Protein AF-A0AAD5LHH9-F1 (afdb_monomer_lite)

Structure (mmCIF, N/CA/C/O backbone):
data_AF-A0AAD5LHH9-F1
#
_entry.id   AF-A0AAD5LHH9-F1
#
loop_
_atom_site.group_PDB
_atom_site.id
_atom_site.type_symbol
_atom_site.label_atom_id
_atom_site.label_alt_id
_atom_site.label_comp_id
_atom_site.label_asym_id
_atom_site.label_entity_id
_atom_site.label_seq_id
_atom_site.pdbx_PDB_ins_code
_atom_site.Cartn_x
_atom_site.Cartn_y
_atom_site.Cartn_z
_atom_site.occupancy
_atom_site.B_iso_or_equiv
_atom_site.auth_seq_id
_atom_site.auth_comp_id
_atom_site.auth_asym_id
_atom_site.auth_atom_id
_atom_site.pdbx_PDB_model_num
ATOM 1 N N . MET A 1 1 ? -10.137 4.568 -22.072 1.00 93.69 1 MET A N 1
ATOM 2 C CA . MET A 1 1 ? -9.577 5.588 -21.169 1.00 93.69 1 MET A CA 1
ATOM 3 C C . MET A 1 1 ? -10.666 6.009 -20.203 1.00 93.69 1 MET A C 1
ATOM 5 O O . MET A 1 1 ? -11.802 6.147 -20.649 1.00 93.69 1 MET A O 1
ATOM 9 N N . TYR A 1 2 ? -10.339 6.155 -18.923 1.00 96.00 2 TYR A N 1
ATOM 10 C CA . TYR A 1 2 ? -11.283 6.451 -17.844 1.00 96.00 2 TYR A CA 1
ATOM 11 C C . TYR A 1 2 ? -10.620 7.341 -16.790 1.00 96.00 2 TYR A C 1
ATOM 13 O O . TYR A 1 2 ? -9.402 7.309 -16.640 1.00 96.00 2 TYR A O 1
ATOM 21 N N . TRP A 1 3 ? -11.426 8.120 -16.068 1.00 95.12 3 TRP A N 1
ATOM 22 C CA . TRP A 1 3 ? -10.979 8.830 -14.870 1.00 95.12 3 TRP A CA 1
ATOM 23 C C . TRP A 1 3 ? -11.150 7.928 -13.655 1.00 95.12 3 TRP A C 1
ATOM 25 O O . TRP A 1 3 ? -12.219 7.340 -13.478 1.00 95.12 3 TRP A O 1
ATOM 35 N N . ILE A 1 4 ? -10.111 7.835 -12.835 1.00 94.38 4 ILE A N 1
ATOM 36 C CA . ILE A 1 4 ? -10.135 7.126 -11.556 1.00 94.38 4 ILE A CA 1
ATOM 37 C C . ILE A 1 4 ? -9.503 7.995 -10.475 1.00 94.38 4 ILE A C 1
ATOM 39 O O . ILE A 1 4 ? -8.693 8.866 -10.785 1.00 94.38 4 ILE A O 1
ATOM 43 N N . ASP A 1 5 ? -9.855 7.726 -9.222 1.00 93.94 5 ASP A N 1
ATOM 44 C CA . ASP A 1 5 ? -9.342 8.467 -8.067 1.00 93.94 5 ASP A CA 1
ATOM 45 C C . ASP A 1 5 ? -8.812 7.511 -6.973 1.00 93.94 5 ASP A C 1
ATOM 47 O O . ASP A 1 5 ? -9.522 7.225 -6.002 1.00 93.94 5 ASP A O 1
ATOM 51 N N . PRO A 1 6 ? -7.638 6.876 -7.198 1.00 93.19 6 PRO A N 1
ATOM 52 C CA . PRO A 1 6 ? -7.055 5.890 -6.288 1.00 93.19 6 PRO A CA 1
ATOM 53 C C . PRO A 1 6 ? -6.790 6.357 -4.854 1.00 93.19 6 PRO A C 1
ATOM 55 O O . PRO A 1 6 ? -6.920 5.546 -3.938 1.00 93.19 6 PRO A O 1
ATOM 58 N N . ASP A 1 7 ? -6.371 7.605 -4.636 1.00 91.06 7 ASP A N 1
ATOM 59 C CA . ASP A 1 7 ? -6.055 8.102 -3.288 1.00 91.06 7 ASP A CA 1
ATOM 60 C C . ASP A 1 7 ? -7.296 8.542 -2.491 1.00 91.06 7 ASP A C 1
ATOM 62 O O . ASP A 1 7 ? -7.240 8.573 -1.260 1.00 91.06 7 ASP A O 1
ATOM 66 N N . GLY A 1 8 ? -8.433 8.746 -3.159 1.00 86.19 8 GLY A N 1
ATOM 67 C CA . GLY A 1 8 ? -9.758 8.824 -2.553 1.00 86.19 8 GLY A CA 1
ATOM 68 C C . GLY A 1 8 ? -10.661 9.831 -3.255 1.00 86.19 8 GLY A C 1
ATOM 69 O O . GLY A 1 8 ? -10.258 10.947 -3.527 1.00 86.19 8 GLY A O 1
ATOM 70 N N . LEU A 1 9 ? -11.932 9.474 -3.477 1.00 81.75 9 LEU A N 1
ATOM 71 C CA . LEU A 1 9 ? -12.896 10.316 -4.204 1.00 81.75 9 LEU A CA 1
ATOM 72 C C . LEU A 1 9 ? -12.981 11.762 -3.677 1.00 81.75 9 LEU A C 1
ATOM 74 O O . LEU A 1 9 ? -13.637 12.019 -2.663 1.00 81.75 9 LEU A O 1
ATOM 78 N N . GLY A 1 10 ? -12.396 12.706 -4.421 1.00 78.00 10 GLY A N 1
ATOM 79 C CA . GLY A 1 10 ? -12.377 14.135 -4.086 1.00 78.00 10 GLY A CA 1
ATOM 80 C C . GLY A 1 10 ? -11.523 14.472 -2.860 1.00 78.00 10 GLY A C 1
ATOM 81 O O . GLY A 1 10 ? -11.787 15.469 -2.181 1.00 78.00 10 GLY A O 1
ATOM 82 N N . ILE A 1 11 ? -10.551 13.619 -2.546 1.00 78.75 11 ILE A N 1
ATOM 83 C CA . ILE A 1 11 ? -9.691 13.688 -1.374 1.00 78.75 11 ILE A CA 1
ATOM 84 C C . ILE A 1 11 ? -8.241 13.500 -1.827 1.00 78.75 11 ILE A C 1
ATOM 86 O O . ILE A 1 11 ? -7.912 12.491 -2.424 1.00 78.75 11 ILE A O 1
ATOM 90 N N . GLY A 1 12 ? -7.348 14.410 -1.434 1.00 83.38 12 GLY A N 1
ATOM 91 C CA . GLY A 1 12 ? -5.947 14.335 -1.850 1.00 83.38 12 GLY A CA 1
ATOM 92 C C . GLY A 1 12 ? -5.722 15.081 -3.160 1.00 83.38 12 GLY A C 1
ATOM 93 O O . GLY A 1 12 ? -6.018 16.279 -3.221 1.00 83.38 12 GLY A O 1
ATOM 94 N N . ASP A 1 13 ? -5.166 14.394 -4.156 1.00 91.81 13 ASP A N 1
ATOM 95 C CA . ASP A 1 13 ? -4.865 14.970 -5.469 1.00 91.81 13 ASP A CA 1
ATOM 96 C C . ASP A 1 13 ? -6.048 14.817 -6.443 1.00 91.81 13 ASP A C 1
ATOM 98 O O . ASP A 1 13 ? -6.969 14.040 -6.218 1.00 91.81 13 ASP A O 1
ATOM 102 N N . ASP A 1 14 ? -6.028 15.546 -7.563 1.00 93.06 14 ASP A N 1
ATOM 103 C CA . ASP A 1 14 ? -7.069 15.416 -8.588 1.00 93.06 14 ASP A CA 1
ATOM 104 C C . ASP A 1 14 ? -7.095 13.995 -9.206 1.00 93.06 14 ASP A C 1
ATOM 106 O O . ASP A 1 14 ? -6.034 13.369 -9.350 1.00 93.06 14 ASP A O 1
ATOM 110 N N . PRO A 1 15 ? -8.273 13.502 -9.651 1.00 95.06 15 PRO A N 1
ATOM 111 C CA . PRO A 1 15 ? -8.396 12.225 -10.351 1.00 95.06 15 PRO A CA 1
ATOM 112 C C . PRO A 1 15 ? -7.463 12.122 -11.560 1.00 95.06 15 PRO A C 1
ATOM 114 O O . PRO A 1 15 ? -7.167 13.114 -12.227 1.00 95.06 15 PRO A O 1
ATOM 117 N N . ILE A 1 16 ? -7.072 10.899 -11.917 1.00 96.00 16 ILE A N 1
ATOM 118 C CA . ILE A 1 16 ? -6.123 10.621 -13.004 1.00 96.00 16 ILE A CA 1
ATOM 119 C C . ILE A 1 16 ? -6.798 9.952 -14.205 1.00 96.00 16 ILE A C 1
ATOM 121 O O . ILE A 1 16 ? -7.708 9.132 -14.057 1.00 96.00 16 ILE A O 1
ATOM 125 N N . TYR A 1 17 ? -6.344 10.292 -15.417 1.00 96.31 17 TYR A N 1
ATOM 126 C CA . TYR A 1 17 ? -6.882 9.749 -16.667 1.00 96.31 17 TYR A CA 1
ATOM 127 C C . TYR A 1 17 ? -6.020 8.599 -17.189 1.00 96.31 17 TYR A C 1
ATOM 129 O O . TYR A 1 17 ? -4.900 8.798 -17.657 1.00 96.31 17 TYR A O 1
ATOM 137 N N . VAL A 1 18 ? -6.558 7.385 -17.123 1.00 97.56 18 VAL A N 1
ATOM 138 C CA . VAL A 1 18 ? -5.808 6.135 -17.310 1.00 97.56 18 VAL A CA 1
ATOM 139 C C . VAL A 1 18 ? -6.445 5.237 -18.363 1.00 97.56 18 VAL A C 1
ATOM 141 O O . VAL A 1 18 ? -7.610 5.399 -18.752 1.00 97.56 18 VAL A O 1
ATOM 144 N N . PHE A 1 19 ? -5.693 4.242 -18.823 1.00 97.75 19 PHE A N 1
ATOM 145 C CA . PHE A 1 19 ? -6.234 3.154 -19.622 1.00 97.75 19 PHE A CA 1
ATOM 146 C C . PHE A 1 19 ? -6.654 1.996 -18.713 1.00 97.75 19 PHE A C 1
ATOM 148 O O . PHE A 1 19 ? -5.822 1.427 -18.021 1.00 97.75 19 PHE A O 1
ATOM 155 N N . CYS A 1 20 ? -7.934 1.619 -18.734 1.00 96.94 20 CYS A N 1
ATOM 156 C CA . CYS A 1 20 ? -8.405 0.407 -18.062 1.00 96.94 20 CYS A CA 1
ATOM 157 C C . CYS A 1 20 ? -8.656 -0.683 -19.100 1.00 96.94 20 CYS A C 1
ATOM 159 O O . CYS A 1 20 ? -9.525 -0.536 -19.970 1.00 96.94 20 CYS A O 1
ATOM 161 N N . ASN A 1 21 ? -7.922 -1.785 -18.991 1.00 96.06 21 ASN A N 1
ATOM 162 C CA . ASN A 1 21 ? -8.186 -2.984 -19.760 1.00 96.06 21 ASN A CA 1
ATOM 163 C C . ASN A 1 21 ? -9.257 -3.808 -19.042 1.00 96.06 21 ASN A C 1
ATOM 165 O O . ASN A 1 21 ? -8.986 -4.535 -18.092 1.00 96.06 21 ASN A O 1
ATOM 169 N N . MET A 1 22 ? -10.495 -3.705 -19.518 1.00 93.69 22 MET A N 1
ATOM 170 C CA . MET A 1 22 ? -11.641 -4.379 -18.897 1.00 93.69 22 MET A CA 1
ATOM 171 C C . MET A 1 22 ? -11.633 -5.903 -19.103 1.00 93.69 22 MET A C 1
ATOM 173 O O . MET A 1 22 ? -12.388 -6.603 -18.436 1.00 93.69 22 MET A O 1
ATOM 177 N N . ALA A 1 23 ? -10.813 -6.423 -20.025 1.00 94.00 23 ALA A N 1
ATOM 178 C CA . ALA A 1 23 ? -10.689 -7.861 -20.252 1.00 94.00 23 ALA A CA 1
ATOM 179 C C . ALA A 1 23 ? -9.745 -8.517 -19.234 1.00 94.00 23 ALA A C 1
ATOM 181 O O . ALA A 1 23 ? -10.019 -9.620 -18.768 1.00 94.00 23 ALA A O 1
ATOM 182 N N . THR A 1 24 ? -8.650 -7.839 -18.884 1.00 92.69 24 THR A N 1
ATOM 183 C CA . THR A 1 24 ? -7.662 -8.319 -17.902 1.00 92.69 24 THR A CA 1
ATOM 184 C C . THR A 1 24 ? -7.907 -7.778 -16.494 1.00 92.69 24 THR A C 1
ATOM 186 O O . THR A 1 24 ? -7.413 -8.357 -15.532 1.00 92.69 24 THR A O 1
ATOM 189 N N . GLY A 1 25 ? -8.661 -6.683 -16.354 1.00 92.75 25 GLY A N 1
ATOM 190 C CA . GLY A 1 25 ? -8.837 -5.969 -15.088 1.00 92.75 25 GLY A CA 1
ATOM 191 C C . GLY A 1 25 ? -7.599 -5.166 -14.671 1.00 92.75 25 GLY A C 1
ATOM 192 O O . GLY A 1 25 ? -7.326 -5.060 -13.476 1.00 92.75 25 GLY A O 1
ATOM 193 N N . SER A 1 26 ? -6.827 -4.651 -15.634 1.00 96.12 26 SER A N 1
ATOM 194 C CA . SER A 1 26 ? -5.631 -3.842 -15.374 1.00 96.12 26 SER A CA 1
ATOM 195 C C . SER A 1 26 ? -5.841 -2.354 -15.654 1.00 96.12 26 SER A C 1
ATOM 197 O O . SER A 1 26 ? -6.688 -1.960 -16.460 1.00 96.12 26 SER A O 1
ATOM 199 N N . THR A 1 27 ? -5.051 -1.530 -14.973 1.00 98.00 27 THR A N 1
ATOM 200 C CA . THR A 1 27 ? -5.038 -0.071 -15.066 1.00 98.00 27 THR A CA 1
ATOM 201 C C . THR A 1 27 ? -3.630 0.385 -15.415 1.00 98.00 27 THR A C 1
ATOM 203 O O . THR A 1 27 ? -2.711 0.163 -14.632 1.00 98.00 27 THR A O 1
ATOM 206 N N . ALA A 1 28 ? -3.471 1.049 -16.557 1.00 98.19 28 ALA A N 1
ATOM 207 C CA . ALA A 1 28 ? -2.207 1.576 -17.049 1.00 98.19 28 ALA A CA 1
ATOM 208 C C . ALA A 1 28 ? -2.193 3.112 -17.011 1.00 98.19 28 ALA A C 1
ATOM 210 O O . ALA A 1 28 ? -3.080 3.776 -17.564 1.00 98.19 28 ALA A O 1
ATOM 211 N N . VAL A 1 29 ? -1.174 3.667 -16.356 1.00 98.31 29 VAL A N 1
ATOM 212 C CA . VAL A 1 29 ? -0.908 5.102 -16.232 1.00 98.31 29 VAL A CA 1
ATOM 213 C C . VAL A 1 29 ? 0.104 5.516 -17.305 1.00 98.31 29 VAL A C 1
ATOM 215 O O . VAL A 1 29 ? 1.260 5.082 -17.237 1.00 98.31 29 VAL A O 1
ATOM 218 N N . PRO A 1 30 ? -0.301 6.345 -18.285 1.00 97.75 30 PRO A N 1
ATOM 219 C CA . PRO A 1 30 ? 0.580 6.724 -19.378 1.00 97.75 30 PRO A CA 1
ATOM 220 C C . PRO A 1 30 ? 1.598 7.810 -18.996 1.00 97.75 30 PRO A C 1
ATOM 222 O O . PRO A 1 30 ? 1.433 8.533 -18.004 1.00 97.75 30 PRO A O 1
ATOM 225 N N . HIS A 1 31 ? 2.639 7.947 -19.816 1.00 97.75 31 HIS A N 1
ATOM 226 C CA . HIS A 1 31 ? 3.707 8.940 -19.667 1.00 97.75 31 HIS A CA 1
ATOM 227 C C . HIS A 1 31 ? 4.281 9.417 -21.015 1.00 97.75 31 HIS A C 1
ATOM 229 O O . HIS A 1 31 ? 3.990 8.894 -22.088 1.00 97.75 31 HIS A O 1
ATOM 235 N N . ASP A 1 32 ? 5.146 10.427 -20.973 1.00 97.25 32 ASP A N 1
ATOM 236 C CA . ASP A 1 32 ? 5.721 11.111 -22.144 1.00 97.25 32 ASP A CA 1
ATOM 237 C C . ASP A 1 32 ? 6.914 10.392 -22.818 1.00 97.25 32 ASP A C 1
ATOM 239 O O . ASP A 1 32 ? 7.676 11.005 -23.572 1.00 97.25 32 ASP A O 1
ATOM 243 N N . SER A 1 33 ? 7.124 9.106 -22.532 1.00 95.75 33 SER A N 1
ATOM 244 C CA . SER A 1 33 ? 8.307 8.350 -22.986 1.00 95.75 33 SER A CA 1
ATOM 245 C C . SER A 1 33 ? 7.968 6.939 -23.478 1.00 95.75 33 SER A C 1
ATOM 247 O O . SER A 1 33 ? 8.814 6.050 -23.434 1.00 95.75 33 SER A O 1
ATOM 249 N N . GLU A 1 34 ? 6.730 6.732 -23.932 1.00 97.50 34 GLU A N 1
ATOM 250 C CA . GLU A 1 34 ? 6.253 5.424 -24.405 1.00 97.50 34 GLU A CA 1
ATOM 251 C C . GLU A 1 34 ? 6.668 5.082 -25.839 1.00 97.50 34 GLU A C 1
ATOM 253 O O . GLU A 1 34 ? 6.621 3.927 -26.254 1.00 97.50 34 GLU A O 1
ATOM 258 N N . SER A 1 35 ? 7.080 6.081 -26.621 1.00 97.44 35 SER A N 1
ATOM 259 C CA . SER A 1 35 ? 7.556 5.867 -27.990 1.00 97.44 35 SER A CA 1
ATOM 260 C C . SER A 1 35 ? 9.042 5.486 -28.020 1.00 97.44 35 SER A C 1
ATOM 262 O O . SER A 1 35 ? 9.812 6.029 -27.220 1.00 97.44 35 SER A O 1
ATOM 264 N N . PRO A 1 36 ? 9.473 4.637 -28.976 1.00 98.19 36 PRO A N 1
ATOM 265 C CA . PRO A 1 36 ? 10.886 4.334 -29.179 1.00 98.19 36 PRO A CA 1
ATOM 266 C C . PRO A 1 36 ? 11.707 5.614 -29.354 1.00 98.19 36 PRO A C 1
ATOM 268 O O . PRO A 1 36 ? 11.407 6.435 -30.224 1.00 98.19 36 PRO A O 1
ATOM 271 N N . THR A 1 37 ? 12.724 5.793 -28.514 1.00 97.81 37 THR A N 1
ATOM 272 C CA . THR A 1 37 ? 13.531 7.015 -28.458 1.00 97.81 37 THR A CA 1
ATOM 273 C C . THR A 1 37 ? 15.011 6.681 -28.589 1.00 97.81 37 THR A C 1
ATOM 275 O O . THR A 1 37 ? 15.544 5.864 -27.840 1.00 97.81 37 THR A O 1
ATOM 278 N N . ASP A 1 38 ? 15.674 7.335 -29.540 1.00 96.94 38 ASP A N 1
ATOM 279 C CA . ASP A 1 38 ? 17.110 7.192 -29.772 1.00 96.94 38 ASP A CA 1
ATOM 280 C C . ASP A 1 38 ? 17.912 7.898 -28.662 1.00 96.94 38 ASP A C 1
ATOM 282 O O . ASP A 1 38 ? 17.632 9.046 -28.298 1.00 96.94 38 ASP A O 1
ATOM 286 N N . VAL A 1 39 ? 18.904 7.195 -28.118 1.00 96.25 39 VAL A N 1
ATOM 287 C CA . VAL A 1 39 ? 19.866 7.688 -27.121 1.00 96.25 39 VAL A CA 1
ATOM 288 C C . VAL A 1 39 ? 20.808 8.738 -27.728 1.00 96.25 39 VAL A C 1
ATOM 290 O O . VAL A 1 39 ? 21.335 9.599 -27.021 1.00 96.25 39 VAL A O 1
ATOM 293 N N . GLY A 1 40 ? 21.011 8.702 -29.045 1.00 93.69 40 GLY A N 1
ATOM 294 C CA . GLY A 1 40 ? 21.995 9.505 -29.755 1.00 93.69 40 GLY A CA 1
ATOM 295 C C . GLY A 1 40 ? 23.420 9.091 -29.400 1.00 93.69 40 GLY A C 1
ATOM 296 O O . GLY A 1 40 ? 23.675 7.965 -28.970 1.00 93.69 40 GLY A O 1
ATOM 297 N N . HIS A 1 41 ? 24.369 10.011 -29.566 1.00 93.12 41 HIS A N 1
ATOM 298 C CA . HIS A 1 41 ? 25.773 9.757 -29.252 1.00 93.12 41 HIS A CA 1
ATOM 299 C C . HIS A 1 41 ? 26.103 10.104 -27.803 1.00 93.12 41 HIS A C 1
ATOM 301 O O . HIS A 1 41 ? 26.088 11.272 -27.412 1.00 93.12 41 HIS A O 1
ATOM 307 N N . CYS A 1 42 ? 26.448 9.088 -27.018 1.00 92.19 42 CYS A N 1
ATOM 308 C CA . CYS A 1 42 ? 26.759 9.224 -25.606 1.00 92.19 42 CYS A CA 1
ATOM 309 C C . CYS A 1 42 ? 27.840 8.213 -25.203 1.00 92.19 42 CYS A C 1
ATOM 311 O O . CYS A 1 42 ? 27.594 7.015 -25.148 1.00 92.19 42 CYS A O 1
ATOM 313 N N . ALA A 1 43 ? 29.061 8.686 -24.940 1.00 93.50 43 ALA A N 1
ATOM 314 C CA . ALA A 1 43 ? 30.191 7.813 -24.615 1.00 93.50 43 ALA A CA 1
ATOM 315 C C . ALA A 1 43 ? 30.265 7.431 -23.129 1.00 93.50 43 ALA A C 1
ATOM 317 O O . ALA A 1 43 ? 30.483 6.263 -22.802 1.00 93.50 43 ALA A O 1
ATOM 318 N N . GLU A 1 44 ? 30.077 8.409 -22.244 1.00 96.19 44 GLU A N 1
ATOM 319 C CA . GLU A 1 44 ? 30.197 8.230 -20.796 1.00 96.19 44 GLU A CA 1
ATOM 320 C C . GLU A 1 44 ? 28.987 7.481 -20.203 1.00 96.19 44 GLU A C 1
ATOM 322 O O . GLU A 1 44 ? 27.883 7.563 -20.752 1.00 96.19 44 GLU A O 1
ATOM 327 N N . PRO A 1 45 ? 29.155 6.766 -19.075 1.00 97.25 45 PRO A N 1
ATOM 328 C CA . PRO A 1 45 ? 28.044 6.143 -18.357 1.00 97.25 45 PRO A CA 1
ATOM 329 C C . PRO A 1 45 ? 26.910 7.132 -18.061 1.00 97.25 45 PRO A C 1
ATOM 331 O O . PRO A 1 45 ? 27.128 8.168 -17.431 1.00 97.25 45 PRO A O 1
ATOM 334 N N . GLY A 1 46 ? 25.697 6.814 -18.522 1.00 95.88 46 GLY A N 1
ATOM 335 C CA . GLY A 1 46 ? 24.498 7.624 -18.294 1.00 95.88 46 GLY A CA 1
ATOM 336 C C . GLY A 1 46 ? 24.542 9.068 -18.800 1.00 95.88 46 GLY A C 1
ATOM 337 O O . GLY A 1 46 ? 23.760 9.884 -18.308 1.00 95.88 46 GLY A O 1
ATOM 338 N N . CYS A 1 47 ? 25.420 9.430 -19.750 1.00 96.50 47 CYS A N 1
ATOM 339 C CA . CYS A 1 47 ? 25.409 10.799 -20.286 1.00 96.50 47 CYS A CA 1
ATOM 340 C C . CYS A 1 47 ? 24.116 11.153 -21.033 1.00 96.50 47 CYS A C 1
ATOM 342 O O . CYS A 1 47 ? 23.768 12.331 -21.125 1.00 96.50 47 CYS A O 1
ATOM 344 N N . TYR A 1 48 ? 23.376 10.152 -21.506 1.00 97.62 48 TYR A N 1
ATOM 345 C CA . TYR A 1 48 ? 21.990 10.300 -21.895 1.00 97.62 48 TYR A CA 1
ATOM 346 C C . TYR A 1 48 ? 21.115 10.033 -20.679 1.00 97.62 48 TYR A C 1
ATOM 348 O O . TYR A 1 48 ? 21.252 9.012 -20.004 1.00 97.62 48 TYR A O 1
ATOM 356 N N . SER A 1 49 ? 20.180 10.940 -20.430 1.00 97.44 49 SER A N 1
ATOM 357 C CA . SER A 1 49 ? 19.218 10.845 -19.340 1.00 97.44 49 SER A CA 1
ATOM 358 C C . SER A 1 49 ? 17.850 11.310 -19.824 1.00 97.44 49 SER A C 1
ATOM 360 O O . SER A 1 49 ? 17.714 12.429 -20.324 1.00 97.44 49 SER A O 1
ATOM 362 N N . ARG A 1 50 ? 16.824 10.482 -19.627 1.00 97.69 50 ARG A N 1
ATOM 363 C CA . ARG A 1 50 ? 15.427 10.792 -19.949 1.00 97.69 50 ARG A CA 1
ATOM 364 C C . ARG A 1 50 ? 14.574 10.659 -18.697 1.00 97.69 50 ARG A C 1
ATOM 366 O O . ARG A 1 50 ? 14.392 9.559 -18.185 1.00 97.69 50 ARG A O 1
ATOM 373 N N . GLU A 1 51 ? 14.074 11.786 -18.203 1.00 98.12 51 GLU A N 1
ATOM 374 C CA . GLU A 1 51 ? 13.062 11.803 -17.142 1.00 98.12 51 GLU A CA 1
ATOM 375 C C . GLU A 1 51 ? 11.703 11.400 -17.709 1.00 98.12 51 GLU A C 1
ATOM 377 O O . GLU A 1 51 ? 11.381 11.742 -18.849 1.00 98.12 51 GLU A O 1
ATOM 382 N N . VAL A 1 52 ? 10.943 10.646 -16.917 1.00 98.25 52 VAL A N 1
ATOM 383 C CA . VAL A 1 52 ? 9.642 10.101 -17.300 1.00 98.25 52 VAL A CA 1
ATOM 384 C C . VAL A 1 52 ? 8.551 10.895 -16.594 1.00 98.25 52 VAL A C 1
ATOM 386 O O . VAL A 1 52 ? 8.426 10.843 -15.370 1.00 98.25 52 VAL A O 1
ATOM 389 N N . ASN A 1 53 ? 7.748 11.619 -17.371 1.00 97.62 53 ASN A N 1
ATOM 390 C CA . ASN A 1 53 ? 6.659 12.443 -16.863 1.00 97.62 53 ASN A CA 1
ATOM 391 C C . ASN A 1 53 ? 5.327 11.719 -17.062 1.00 97.62 53 ASN A C 1
ATOM 393 O O . ASN A 1 53 ? 4.805 11.638 -18.176 1.00 97.62 53 ASN A O 1
ATOM 397 N N . TYR A 1 54 ? 4.783 11.189 -15.968 1.00 97.88 54 TYR A N 1
ATOM 398 C CA . TYR A 1 54 ? 3.473 10.542 -15.946 1.00 97.88 54 TYR A CA 1
ATOM 399 C C . TYR A 1 54 ? 2.345 11.573 -15.964 1.00 97.88 54 TYR A C 1
ATOM 401 O O . TYR A 1 54 ? 2.483 12.681 -15.448 1.00 97.88 54 TYR A O 1
ATOM 409 N N . VAL A 1 55 ? 1.186 11.178 -16.495 1.00 95.69 55 VAL A N 1
ATOM 410 C CA . VAL A 1 55 ? -0.046 11.993 -16.432 1.00 95.69 55 VAL A CA 1
ATOM 411 C C . VAL A 1 55 ? -0.690 12.016 -15.037 1.00 95.69 55 VAL A C 1
ATOM 413 O O . VAL A 1 55 ? -1.741 12.625 -14.855 1.00 95.69 55 VAL A O 1
ATOM 416 N N . ALA A 1 56 ? -0.091 11.318 -14.072 1.00 96.25 56 ALA A N 1
ATOM 417 C CA . ALA A 1 56 ? -0.564 11.154 -12.705 1.00 96.25 56 ALA A CA 1
ATOM 418 C C . ALA A 1 56 ? 0.495 11.628 -11.707 1.00 96.25 56 ALA A C 1
ATOM 420 O O . ALA A 1 56 ? 1.697 11.521 -11.962 1.00 96.25 56 ALA A O 1
ATOM 421 N N . SER A 1 57 ? 0.051 12.099 -10.541 1.00 95.38 57 SER A N 1
ATOM 422 C CA . SER A 1 57 ? 0.958 12.415 -9.441 1.00 95.38 57 SER A CA 1
ATOM 423 C C . SER A 1 57 ? 1.557 11.146 -8.828 1.00 95.38 57 SER A C 1
ATOM 425 O O . SER A 1 57 ? 0.979 10.055 -8.888 1.00 95.38 57 SER A O 1
ATOM 427 N N . SER A 1 58 ? 2.712 11.285 -8.172 1.00 94.19 58 SER A N 1
ATOM 428 C CA . SER A 1 58 ? 3.326 10.180 -7.425 1.00 94.19 58 SER A CA 1
ATOM 429 C C . SER A 1 58 ? 2.405 9.636 -6.332 1.00 94.19 58 SER A C 1
ATOM 431 O O . SER A 1 58 ? 2.431 8.438 -6.063 1.00 94.19 58 SER A O 1
ATOM 433 N N . ARG A 1 59 ? 1.573 10.494 -5.727 1.00 93.94 59 ARG A N 1
ATOM 434 C CA . ARG A 1 59 ? 0.598 10.107 -4.703 1.00 93.94 59 ARG A CA 1
ATOM 435 C C . ARG A 1 59 ? -0.481 9.190 -5.283 1.00 93.94 59 ARG A C 1
ATOM 437 O O . ARG A 1 59 ? -0.700 8.110 -4.739 1.00 93.94 59 ARG A O 1
ATOM 444 N N . GLN A 1 60 ? -1.071 9.566 -6.418 1.00 95.81 60 GLN A N 1
ATOM 445 C CA . GLN A 1 60 ? -2.088 8.765 -7.106 1.00 95.81 60 GLN A CA 1
ATOM 446 C C . GLN A 1 60 ? -1.535 7.415 -7.586 1.00 95.81 60 GLN A C 1
ATOM 448 O O . GLN A 1 60 ? -2.166 6.373 -7.408 1.00 95.81 60 GLN A O 1
ATOM 453 N N . MET A 1 61 ? -0.317 7.399 -8.140 1.00 96.62 61 MET A N 1
ATOM 454 C CA . MET A 1 61 ? 0.337 6.151 -8.558 1.00 96.62 61 MET A CA 1
ATOM 455 C C . MET A 1 61 ? 0.675 5.239 -7.373 1.00 96.62 61 MET A C 1
ATOM 457 O O . MET A 1 61 ? 0.544 4.020 -7.484 1.00 96.62 61 MET A O 1
ATOM 461 N N . LEU A 1 62 ? 1.080 5.809 -6.235 1.00 94.81 62 LEU A N 1
ATOM 462 C CA . LEU A 1 62 ? 1.348 5.048 -5.017 1.00 94.81 62 LEU A CA 1
ATOM 463 C C . LEU A 1 62 ? 0.067 4.434 -4.446 1.00 94.81 62 LEU A C 1
ATOM 465 O O . LEU A 1 62 ? 0.053 3.246 -4.138 1.00 94.81 62 LEU A O 1
ATOM 469 N N . ALA A 1 63 ? -1.019 5.206 -4.386 1.00 94.69 63 ALA A N 1
ATOM 470 C CA . ALA A 1 63 ? -2.322 4.707 -3.964 1.00 94.69 63 ALA A CA 1
ATOM 471 C C . ALA A 1 63 ? -2.825 3.578 -4.877 1.00 94.69 63 ALA A C 1
ATOM 473 O O . ALA A 1 63 ? -3.240 2.523 -4.394 1.00 94.69 63 ALA A O 1
ATOM 474 N N . LEU A 1 64 ? -2.699 3.748 -6.199 1.00 95.81 64 LEU A N 1
ATOM 475 C CA . LEU A 1 64 ? -3.020 2.704 -7.172 1.00 95.81 64 LEU A CA 1
ATOM 476 C C . LEU A 1 64 ? -2.210 1.427 -6.912 1.00 95.81 64 LEU A C 1
ATOM 478 O O . LEU A 1 64 ? -2.771 0.330 -6.928 1.00 95.81 64 LEU A O 1
ATOM 482 N N . ALA A 1 65 ? -0.909 1.557 -6.643 1.00 96.00 65 ALA A N 1
ATOM 483 C CA . ALA A 1 65 ? -0.049 0.421 -6.339 1.00 96.00 65 ALA A CA 1
ATOM 484 C C . ALA A 1 65 ? -0.443 -0.280 -5.028 1.00 96.00 65 ALA A C 1
ATOM 486 O O . ALA A 1 65 ? -0.460 -1.511 -4.969 1.00 96.00 65 ALA A O 1
ATOM 487 N N . ASP A 1 66 ? -0.786 0.472 -3.984 1.00 93.88 66 ASP A N 1
ATOM 488 C CA . ASP A 1 66 ? -1.158 -0.073 -2.674 1.00 93.88 66 ASP A CA 1
ATOM 489 C C . ASP A 1 66 ? -2.518 -0.793 -2.702 1.00 93.88 66 ASP A C 1
ATOM 491 O O . ASP A 1 66 ? -2.685 -1.817 -2.031 1.00 93.88 66 ASP A O 1
ATOM 495 N N . LEU A 1 67 ? -3.456 -0.318 -3.528 1.00 93.81 67 LEU A N 1
ATOM 496 C CA . LEU A 1 67 ? -4.753 -0.962 -3.767 1.00 93.81 67 LEU A CA 1
ATOM 497 C C . LEU A 1 67 ? -4.657 -2.189 -4.685 1.00 93.81 67 LEU A C 1
ATOM 499 O O . LEU A 1 67 ? -5.521 -3.072 -4.638 1.00 93.81 67 LEU A O 1
ATOM 503 N N . SER A 1 68 ? -3.607 -2.263 -5.504 1.00 95.62 68 SER A N 1
ATOM 504 C CA . SER A 1 68 ? -3.439 -3.323 -6.495 1.00 95.62 68 SER A CA 1
ATOM 505 C C . SER A 1 68 ? -2.671 -4.527 -5.959 1.00 95.62 68 SER A C 1
ATOM 507 O O . SER A 1 68 ? -1.720 -4.406 -5.178 1.00 95.62 68 SER A O 1
ATOM 509 N N . ALA A 1 69 ? -3.043 -5.719 -6.424 1.00 94.50 69 ALA A N 1
ATOM 510 C CA . ALA A 1 69 ? -2.340 -6.947 -6.056 1.00 94.50 69 ALA A CA 1
ATOM 511 C C . ALA A 1 69 ? -0.901 -6.946 -6.597 1.00 94.50 69 ALA A C 1
ATOM 513 O O . ALA A 1 69 ? 0.037 -7.299 -5.882 1.00 94.50 69 ALA A O 1
ATOM 514 N N . GLN A 1 70 ? -0.725 -6.524 -7.851 1.00 95.88 70 GLN A N 1
ATOM 515 C CA . GLN A 1 70 ? 0.565 -6.493 -8.538 1.00 95.88 70 GLN A CA 1
ATOM 516 C C . GLN A 1 70 ? 0.661 -5.271 -9.449 1.00 95.88 70 GLN A C 1
ATOM 518 O O . GLN A 1 70 ? -0.352 -4.806 -9.972 1.00 95.88 70 GLN A O 1
ATOM 523 N N . CYS A 1 71 ? 1.886 -4.801 -9.677 1.00 97.75 71 CYS A N 1
ATOM 524 C CA . CYS A 1 71 ? 2.186 -3.798 -10.691 1.00 97.75 71 CYS A CA 1
ATOM 525 C C . CYS A 1 71 ? 3.414 -4.205 -11.497 1.00 97.75 71 CYS A C 1
ATOM 527 O O . CYS A 1 71 ? 4.294 -4.912 -10.998 1.00 97.75 71 CYS A O 1
ATOM 529 N N . TYR A 1 72 ? 3.456 -3.752 -12.738 1.00 96.69 72 TYR A N 1
ATOM 530 C CA . TYR A 1 72 ? 4.481 -4.077 -13.702 1.00 96.69 72 TYR A CA 1
ATOM 531 C C . TYR A 1 72 ? 4.739 -2.908 -14.645 1.00 96.69 72 TYR A C 1
ATOM 533 O O . TYR A 1 72 ? 3.896 -2.036 -14.852 1.00 96.69 72 TYR A O 1
ATOM 541 N N . GLN A 1 73 ? 5.940 -2.895 -15.210 1.00 97.88 73 GLN A N 1
ATOM 542 C CA . GLN A 1 73 ? 6.314 -1.935 -16.233 1.00 97.88 73 GLN A CA 1
ATOM 543 C C . GLN A 1 73 ? 7.279 -2.587 -17.217 1.00 97.88 73 GLN A C 1
ATOM 545 O O . GLN A 1 73 ? 8.308 -3.135 -16.815 1.00 97.88 73 GLN A O 1
ATOM 550 N N . SER A 1 74 ? 6.927 -2.574 -18.501 1.00 97.94 74 SER A N 1
ATOM 551 C CA . SER A 1 74 ? 7.784 -3.127 -19.548 1.00 97.94 74 SER A CA 1
ATOM 552 C C . SER A 1 74 ? 8.879 -2.140 -19.923 1.00 97.94 74 SER A C 1
ATOM 554 O O . SER A 1 74 ? 8.622 -0.947 -20.053 1.00 97.94 74 SER A O 1
ATOM 556 N N . ILE A 1 75 ? 10.079 -2.642 -20.169 1.00 97.69 75 ILE A N 1
ATOM 557 C CA . ILE A 1 75 ? 11.205 -1.873 -20.678 1.00 97.69 75 ILE A CA 1
ATOM 558 C C . ILE A 1 75 ? 11.863 -2.659 -21.804 1.00 97.69 75 ILE A C 1
ATOM 560 O O . ILE A 1 75 ? 12.008 -3.878 -21.724 1.00 97.69 75 ILE A O 1
ATOM 564 N N . LYS A 1 76 ? 12.239 -1.956 -22.864 1.00 98.00 76 LYS A N 1
ATOM 565 C CA . LYS A 1 76 ? 12.916 -2.533 -24.016 1.00 98.00 76 LYS A CA 1
ATOM 566 C C . LYS A 1 76 ? 14.095 -1.664 -24.414 1.00 98.00 76 LYS A C 1
ATOM 568 O O . LYS A 1 76 ? 13.973 -0.437 -24.441 1.00 98.00 76 LYS A O 1
ATOM 573 N N . TYR A 1 77 ? 15.202 -2.304 -24.770 1.00 98.12 77 TYR A N 1
ATOM 574 C CA . TYR A 1 77 ? 16.362 -1.635 -25.336 1.00 98.12 77 TYR A CA 1
ATOM 575 C C . TYR A 1 77 ? 16.866 -2.361 -26.584 1.00 98.12 77 TYR A C 1
ATOM 577 O O . TYR A 1 77 ? 17.332 -3.494 -26.515 1.00 98.12 77 TYR A O 1
ATOM 585 N N . ASP A 1 78 ? 16.765 -1.689 -27.728 1.00 98.19 78 ASP A N 1
ATOM 586 C CA . ASP A 1 78 ? 17.322 -2.119 -29.006 1.00 98.19 78 ASP A CA 1
ATOM 587 C C . ASP A 1 78 ? 18.723 -1.513 -29.174 1.00 98.19 78 ASP A C 1
ATOM 589 O O . ASP A 1 78 ? 18.895 -0.296 -29.114 1.00 98.19 78 ASP A O 1
ATOM 593 N N . CYS A 1 79 ? 19.736 -2.346 -29.409 1.00 97.31 79 CYS A N 1
ATOM 594 C CA . CYS A 1 79 ? 21.138 -1.947 -29.308 1.00 97.31 79 CYS A CA 1
ATOM 595 C C . CYS A 1 79 ? 22.008 -2.475 -30.459 1.00 97.31 79 CYS A C 1
ATOM 597 O O . CYS A 1 79 ? 21.798 -3.563 -30.990 1.00 97.31 79 CYS A O 1
ATOM 599 N N . ASN A 1 80 ? 23.031 -1.700 -30.811 1.00 97.06 80 ASN A N 1
ATOM 600 C CA . ASN A 1 80 ? 24.142 -2.082 -31.681 1.00 97.06 80 ASN A CA 1
ATOM 601 C C . ASN A 1 80 ? 25.398 -1.389 -31.142 1.00 97.06 80 ASN A C 1
ATOM 603 O O . ASN A 1 80 ? 25.401 -0.165 -31.001 1.00 97.06 80 ASN A O 1
ATOM 607 N N . TYR A 1 81 ? 26.438 -2.146 -30.778 1.00 95.50 81 TYR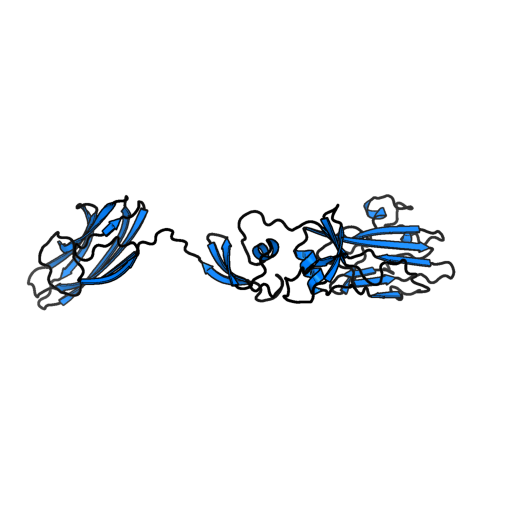 A N 1
ATOM 608 C CA . TYR A 1 81 ? 27.613 -1.626 -30.057 1.00 95.50 81 TYR A CA 1
ATOM 609 C C . TYR A 1 81 ? 27.298 -0.779 -28.803 1.00 95.50 81 TYR A C 1
ATOM 611 O O . TYR A 1 81 ? 28.104 0.060 -28.405 1.00 95.50 81 TYR A O 1
ATOM 619 N N . ALA A 1 82 ? 26.151 -1.006 -28.164 1.00 96.56 82 ALA A N 1
ATOM 620 C CA . ALA A 1 82 ? 25.666 -0.206 -27.042 1.00 96.56 82 ALA A CA 1
ATOM 621 C C . ALA A 1 82 ? 25.325 -1.113 -25.842 1.00 96.56 82 ALA A C 1
ATOM 623 O O . ALA A 1 82 ? 24.154 -1.416 -25.628 1.00 96.56 82 ALA A O 1
ATOM 624 N N . PRO A 1 83 ? 26.331 -1.616 -25.103 1.00 96.62 83 PRO A N 1
ATOM 625 C CA . PRO A 1 83 ? 26.123 -2.482 -23.946 1.00 96.62 83 PRO A CA 1
ATOM 626 C C . PRO A 1 83 ? 25.520 -1.731 -22.757 1.00 96.62 83 PRO A C 1
ATOM 628 O O . PRO A 1 83 ? 25.754 -0.533 -22.581 1.00 96.62 83 PRO A O 1
ATOM 631 N N . LEU A 1 84 ? 24.774 -2.460 -21.926 1.00 97.19 84 LEU A N 1
ATOM 632 C CA . LEU A 1 84 ? 24.215 -1.946 -20.675 1.00 97.19 84 LEU A CA 1
ATOM 633 C C . LEU A 1 84 ? 25.277 -2.005 -19.566 1.00 97.19 84 LEU A C 1
ATOM 635 O O . LEU A 1 84 ? 25.430 -1.049 -18.806 1.00 97.19 84 LEU A O 1
ATOM 639 N N . GLU A 1 85 ? 26.065 -3.082 -19.545 1.00 96.50 85 GLU A N 1
ATOM 640 C CA . GLU A 1 85 ? 27.252 -3.270 -18.709 1.00 96.50 85 GLU A CA 1
ATOM 641 C C . GLU A 1 85 ? 28.413 -3.795 -19.561 1.00 96.50 85 GLU A C 1
ATOM 643 O O . GLU A 1 85 ? 28.234 -4.637 -20.443 1.00 96.50 85 GLU A O 1
ATOM 648 N N . LEU A 1 86 ? 29.623 -3.291 -19.318 1.00 95.44 86 LEU A N 1
ATOM 649 C CA . LEU A 1 86 ? 30.822 -3.802 -19.976 1.00 95.44 86 LEU A CA 1
ATOM 650 C C . LEU A 1 86 ? 32.022 -3.759 -19.027 1.00 95.44 86 LEU A C 1
ATOM 652 O O . LEU A 1 86 ? 32.428 -2.689 -18.574 1.00 95.44 86 LEU A O 1
ATOM 656 N N . ASN A 1 87 ? 32.654 -4.915 -18.806 1.00 93.50 87 ASN A N 1
ATOM 657 C CA . ASN A 1 87 ? 33.837 -5.078 -17.948 1.00 93.50 87 ASN A CA 1
ATOM 658 C C . ASN A 1 87 ? 33.623 -4.609 -16.493 1.00 93.50 87 ASN A C 1
ATOM 660 O O . ASN A 1 87 ? 34.535 -4.059 -15.872 1.00 93.50 87 ASN A O 1
ATOM 664 N N . GLY A 1 88 ? 32.429 -4.826 -15.944 1.00 92.69 88 GLY A N 1
ATOM 665 C CA . GLY A 1 88 ? 32.042 -4.421 -14.594 1.00 92.69 88 GLY A CA 1
ATOM 666 C C . GLY A 1 88 ? 31.701 -2.937 -14.458 1.00 92.69 88 GLY A C 1
ATOM 667 O O . GLY A 1 88 ? 31.615 -2.447 -13.334 1.00 92.69 88 GLY A O 1
ATOM 668 N N . ILE A 1 89 ? 31.548 -2.218 -15.573 1.00 95.38 89 ILE A N 1
ATOM 669 C CA . ILE A 1 89 ? 31.120 -0.818 -15.602 1.00 95.38 89 ILE A CA 1
ATOM 670 C C . ILE A 1 89 ? 29.691 -0.765 -16.135 1.00 95.38 89 ILE A C 1
ATOM 672 O O . ILE A 1 89 ? 29.449 -1.107 -17.294 1.00 95.38 89 ILE A O 1
ATOM 676 N N . ASP A 1 90 ? 28.767 -0.292 -15.303 1.00 96.56 90 ASP A N 1
ATOM 677 C CA . ASP A 1 90 ? 27.382 -0.048 -15.696 1.00 96.56 90 ASP A CA 1
ATOM 678 C C . ASP A 1 90 ? 27.291 1.245 -16.521 1.00 96.56 90 ASP A C 1
ATOM 680 O O . ASP A 1 90 ? 27.549 2.343 -16.021 1.00 96.56 90 ASP A O 1
ATOM 684 N N . TYR A 1 91 ? 26.918 1.124 -17.793 1.00 97.56 91 TYR A N 1
ATOM 685 C CA . TYR A 1 91 ? 26.698 2.259 -18.694 1.00 97.56 91 TYR A CA 1
ATOM 686 C C . TYR A 1 91 ? 25.235 2.699 -18.742 1.00 97.56 91 TYR A C 1
ATOM 688 O O . TYR A 1 91 ? 24.957 3.838 -19.130 1.00 97.56 91 TYR A O 1
ATOM 696 N N . ALA A 1 92 ? 24.319 1.819 -18.336 1.00 97.62 92 ALA A N 1
ATOM 697 C CA . ALA A 1 92 ? 22.890 2.070 -18.327 1.00 97.62 92 ALA A CA 1
ATOM 698 C C . ALA A 1 92 ? 22.240 1.633 -17.009 1.00 97.62 92 ALA A C 1
ATOM 700 O O . ALA A 1 92 ? 22.628 0.639 -16.398 1.00 97.62 92 ALA A O 1
ATOM 701 N N . TRP A 1 93 ? 21.224 2.378 -16.581 1.00 97.94 93 TRP A N 1
ATOM 702 C CA . TRP A 1 93 ? 20.386 2.054 -15.426 1.00 97.94 93 TRP A CA 1
ATOM 703 C C . TRP A 1 93 ? 19.082 2.846 -15.492 1.00 97.94 93 TRP A C 1
ATOM 705 O O . TRP A 1 93 ? 18.994 3.898 -16.135 1.00 97.94 93 TRP A O 1
ATOM 715 N N . TRP A 1 94 ? 18.079 2.390 -14.755 1.00 98.00 94 TRP A N 1
ATOM 716 C CA . TRP A 1 94 ? 16.856 3.151 -14.525 1.00 98.00 94 TRP A CA 1
ATOM 717 C C . TRP A 1 94 ? 16.742 3.556 -13.057 1.00 98.00 94 TRP A C 1
ATOM 719 O O . TRP A 1 94 ? 17.360 2.952 -12.179 1.00 98.00 94 TRP A O 1
ATOM 729 N N . ASN A 1 95 ? 15.985 4.613 -12.775 1.00 98.12 95 ASN A N 1
ATOM 730 C CA . ASN A 1 95 ? 15.748 5.082 -11.413 1.00 98.12 95 ASN A CA 1
ATOM 731 C C . ASN A 1 95 ? 14.352 4.673 -10.948 1.00 98.12 95 ASN A C 1
ATOM 733 O O . ASN A 1 95 ? 13.371 4.822 -11.679 1.00 98.12 95 ASN A O 1
ATOM 737 N N . ASP A 1 96 ? 14.276 4.173 -9.718 1.00 97.00 96 ASP A N 1
ATOM 738 C CA . ASP A 1 96 ? 13.011 3.825 -9.081 1.00 97.00 96 ASP A CA 1
ATOM 739 C C . ASP A 1 96 ? 12.189 5.057 -8.665 1.00 97.00 96 ASP A C 1
ATOM 741 O O . ASP A 1 96 ? 12.607 6.205 -8.852 1.00 97.00 96 ASP A O 1
ATOM 745 N N . LYS A 1 97 ? 11.010 4.826 -8.077 1.00 95.69 97 LYS A N 1
ATOM 746 C CA . LYS A 1 97 ? 10.111 5.882 -7.584 1.00 95.69 97 LYS A CA 1
ATOM 747 C C . LYS A 1 97 ? 10.753 6.848 -6.580 1.00 95.69 97 LYS A C 1
ATOM 749 O O . LYS A 1 97 ? 10.265 7.959 -6.410 1.00 95.69 97 LYS A O 1
ATOM 754 N N . ASN A 1 98 ? 11.836 6.432 -5.918 1.00 95.38 98 ASN A N 1
ATOM 755 C CA . ASN A 1 98 ? 12.594 7.235 -4.958 1.00 95.38 98 ASN A CA 1
ATOM 756 C C . ASN A 1 98 ? 13.885 7.810 -5.570 1.00 95.38 98 ASN A C 1
ATOM 758 O O . ASN A 1 98 ? 14.720 8.360 -4.851 1.00 95.38 98 ASN A O 1
ATOM 762 N N . GLY A 1 99 ? 14.082 7.660 -6.881 1.00 96.25 99 GLY A N 1
ATOM 763 C CA . GLY A 1 99 ? 15.265 8.129 -7.589 1.00 96.25 99 GLY A CA 1
ATOM 764 C C . GLY A 1 99 ? 16.497 7.242 -7.410 1.00 96.25 99 GLY A C 1
ATOM 765 O O . GLY A 1 99 ? 17.584 7.649 -7.821 1.00 96.25 99 GLY A O 1
ATOM 766 N N . VAL A 1 100 ? 16.384 6.047 -6.821 1.00 97.06 100 VAL A N 1
ATOM 767 C CA . VAL A 1 100 ? 17.549 5.182 -6.592 1.00 97.06 100 VAL A CA 1
ATOM 768 C C . VAL A 1 100 ? 17.837 4.345 -7.844 1.00 97.06 100 VAL A C 1
ATOM 770 O O . VAL A 1 100 ? 16.902 3.765 -8.400 1.00 97.06 100 VAL A O 1
ATOM 773 N N . PRO A 1 101 ? 19.101 4.262 -8.305 1.00 97.38 101 PRO A N 1
ATOM 774 C CA . PRO A 1 101 ? 19.452 3.503 -9.501 1.00 97.38 101 PRO A CA 1
ATOM 775 C C . PRO A 1 101 ? 19.245 1.993 -9.323 1.00 97.38 101 PRO A C 1
ATOM 777 O O . PRO A 1 101 ? 19.465 1.424 -8.246 1.00 97.38 101 PRO A O 1
ATOM 780 N N . GLN A 1 102 ? 18.824 1.354 -10.410 1.00 97.50 102 GLN A N 1
ATOM 781 C CA . GLN A 1 102 ? 18.523 -0.067 -10.528 1.00 97.50 102 GLN A CA 1
ATOM 782 C C . GLN A 1 102 ? 19.105 -0.589 -11.850 1.00 97.50 102 GLN A C 1
ATOM 784 O O . GLN A 1 102 ? 18.967 0.052 -12.891 1.00 97.50 102 GLN A O 1
ATOM 789 N N . TYR A 1 103 ? 19.742 -1.760 -11.796 1.00 96.06 103 TYR A N 1
ATOM 790 C CA . TYR A 1 103 ? 20.521 -2.316 -12.915 1.00 96.06 103 TYR A CA 1
ATOM 791 C C . TYR A 1 103 ? 19.921 -3.596 -13.508 1.00 96.06 103 TYR A C 1
ATOM 793 O O . TYR A 1 103 ? 20.403 -4.103 -14.509 1.00 96.06 103 TYR A O 1
ATOM 801 N N . PHE A 1 104 ? 18.870 -4.147 -12.902 1.00 95.81 104 PHE A N 1
ATOM 802 C CA . PHE A 1 104 ? 18.154 -5.279 -13.486 1.00 95.81 104 PHE A CA 1
ATOM 803 C C . PHE A 1 104 ? 17.100 -4.760 -14.470 1.00 95.81 104 PHE A C 1
ATOM 805 O O . PHE A 1 104 ? 16.429 -3.776 -14.176 1.00 95.81 104 PHE A O 1
ATOM 812 N N . TRP A 1 105 ? 16.907 -5.431 -15.600 1.00 96.25 105 TRP A N 1
ATOM 813 C CA . TRP A 1 105 ? 16.005 -4.987 -16.672 1.00 96.25 105 TRP A CA 1
ATOM 814 C C . TRP A 1 105 ? 14.742 -5.848 -16.790 1.00 96.25 105 TRP A C 1
ATOM 816 O O . TRP A 1 105 ? 13.851 -5.536 -17.571 1.00 96.25 105 TRP A O 1
ATOM 826 N N . ALA A 1 106 ? 14.631 -6.916 -15.992 1.00 95.62 106 ALA A N 1
ATOM 827 C CA . ALA A 1 106 ? 13.445 -7.764 -15.928 1.00 95.62 106 ALA A CA 1
ATOM 828 C C . ALA A 1 106 ? 13.246 -8.413 -14.545 1.00 95.62 106 ALA A C 1
ATOM 830 O O . ALA A 1 106 ? 14.194 -8.620 -13.782 1.00 95.62 106 ALA A O 1
ATOM 831 N N . GLY A 1 107 ? 11.997 -8.755 -14.229 1.00 93.75 107 GLY A N 1
ATOM 832 C CA . GLY A 1 107 ? 11.589 -9.422 -12.998 1.00 93.75 107 GLY A CA 1
ATOM 833 C C . GLY A 1 107 ? 11.632 -8.516 -11.767 1.00 93.75 107 GLY A C 1
ATOM 834 O O . GLY A 1 107 ? 11.321 -7.324 -11.819 1.00 93.75 107 GLY A O 1
ATOM 835 N N . SER A 1 108 ? 12.008 -9.100 -10.629 1.00 90.44 108 SER A N 1
ATOM 836 C CA . SER A 1 108 ? 12.020 -8.439 -9.318 1.00 90.44 108 SER A CA 1
ATOM 837 C C . SER A 1 108 ? 13.396 -8.484 -8.642 1.00 90.44 108 SER A C 1
ATOM 839 O O . SER A 1 108 ? 13.497 -8.663 -7.424 1.00 90.44 108 SER A O 1
ATOM 841 N N . GLY A 1 109 ? 14.462 -8.370 -9.439 1.00 78.38 109 GLY A N 1
ATOM 842 C CA . GLY A 1 109 ? 15.849 -8.554 -9.012 1.00 78.38 109 GLY A CA 1
ATOM 843 C C . GLY A 1 109 ? 16.311 -7.653 -7.853 1.00 78.38 109 GLY A C 1
ATOM 844 O O . GLY A 1 109 ? 15.695 -6.646 -7.488 1.00 78.38 109 GLY A O 1
ATOM 845 N N . ASN A 1 110 ? 17.451 -8.014 -7.259 1.00 81.81 110 ASN A N 1
ATOM 846 C CA . ASN A 1 110 ? 18.096 -7.269 -6.171 1.00 81.81 110 ASN A CA 1
ATOM 847 C C . ASN A 1 110 ? 19.227 -6.377 -6.700 1.00 81.81 110 ASN A C 1
ATOM 849 O O . ASN A 1 110 ? 20.370 -6.517 -6.275 1.00 81.81 110 ASN A O 1
ATOM 853 N N . ARG A 1 111 ? 18.914 -5.479 -7.647 1.00 83.06 111 ARG A N 1
ATOM 854 C CA . ARG A 1 111 ? 19.880 -4.547 -8.276 1.00 83.06 111 ARG A CA 1
ATOM 855 C C . ARG A 1 111 ? 21.033 -5.192 -9.041 1.00 83.06 111 ARG A C 1
ATOM 857 O O . ARG A 1 111 ? 21.928 -4.486 -9.478 1.00 83.06 111 ARG A O 1
ATOM 864 N N . THR A 1 112 ? 21.033 -6.506 -9.205 1.00 90.81 112 THR A N 1
ATOM 865 C CA . THR A 1 112 ? 22.046 -7.195 -10.000 1.00 90.81 112 THR A CA 1
ATOM 866 C C . THR A 1 112 ? 21.761 -6.981 -11.478 1.00 90.81 112 THR A C 1
ATOM 868 O O . THR A 1 112 ? 20.632 -7.206 -11.901 1.00 90.81 112 THR A O 1
ATOM 871 N N . HIS A 1 113 ? 22.779 -6.589 -12.243 1.00 94.56 113 HIS A N 1
ATOM 872 C CA . HIS A 1 113 ? 22.682 -6.468 -13.695 1.00 94.56 113 HIS A CA 1
ATOM 873 C C . HIS A 1 113 ? 22.273 -7.798 -14.339 1.00 94.56 113 HIS A C 1
ATOM 875 O O . HIS A 1 113 ? 23.007 -8.787 -14.229 1.00 94.56 113 HIS A O 1
ATOM 881 N N . ILE A 1 114 ? 21.069 -7.834 -14.918 1.00 94.50 114 ILE A N 1
ATOM 882 C CA . ILE A 1 114 ? 20.478 -8.999 -15.591 1.00 94.50 114 ILE A CA 1
ATOM 883 C C . ILE A 1 114 ? 19.265 -8.579 -16.432 1.00 94.50 114 ILE A C 1
ATOM 885 O O . ILE A 1 114 ? 18.477 -7.733 -16.002 1.00 94.50 114 ILE A O 1
ATOM 889 N N . CYS A 1 115 ? 19.085 -9.204 -17.595 1.00 95.62 115 CYS A N 1
ATOM 890 C CA . CYS A 1 115 ? 17.921 -9.026 -18.466 1.00 95.62 115 CYS A CA 1
ATOM 891 C C . CYS A 1 115 ? 17.093 -10.312 -18.550 1.00 95.62 115 CYS A C 1
ATOM 893 O O . CYS A 1 115 ? 17.499 -11.359 -18.041 1.00 95.62 115 CYS A O 1
ATOM 895 N N . GLN A 1 116 ? 15.925 -10.255 -19.197 1.00 95.94 116 GLN A N 1
ATOM 896 C CA . GLN A 1 116 ? 15.022 -11.406 -19.294 1.00 95.94 116 GLN A CA 1
ATOM 897 C C . GLN A 1 116 ? 15.711 -12.625 -19.924 1.00 95.94 116 GLN A C 1
ATOM 899 O O . GLN A 1 116 ? 15.594 -13.724 -19.389 1.00 95.94 116 GLN A O 1
ATOM 904 N N . CYS A 1 117 ? 16.517 -12.435 -20.977 1.00 96.19 117 CYS A N 1
ATOM 905 C CA . CYS A 1 117 ? 17.225 -13.554 -21.603 1.00 96.19 117 CYS A CA 1
ATOM 906 C C . CYS A 1 117 ? 18.227 -14.235 -20.660 1.00 96.19 117 CYS A C 1
ATOM 908 O O . CYS A 1 117 ? 18.441 -15.445 -20.742 1.00 96.19 117 CYS A O 1
ATOM 910 N N . GLY A 1 118 ? 18.832 -13.466 -19.746 1.00 94.81 118 GLY A N 1
ATOM 911 C CA . GLY A 1 118 ? 19.771 -13.977 -18.752 1.00 94.81 118 GLY A CA 1
ATOM 912 C C . GLY A 1 118 ? 19.062 -14.755 -17.648 1.00 94.81 118 GLY A C 1
ATOM 913 O O . GLY A 1 118 ? 19.603 -15.737 -17.147 1.00 94.81 118 GLY A O 1
ATOM 914 N N . ILE A 1 119 ? 17.833 -14.354 -17.302 1.00 94.25 119 ILE A N 1
ATOM 915 C CA . ILE A 1 119 ? 16.956 -15.104 -16.391 1.00 94.25 119 ILE A CA 1
ATOM 916 C C . ILE A 1 119 ? 16.533 -16.429 -17.038 1.00 94.25 119 ILE A C 1
ATOM 918 O O . ILE A 1 119 ? 16.599 -17.474 -16.392 1.00 94.25 119 ILE A O 1
ATOM 922 N N . ASP A 1 120 ? 16.143 -16.389 -18.311 1.00 95.12 120 ASP A N 1
ATOM 923 C CA . ASP A 1 120 ? 15.641 -17.556 -19.045 1.00 95.12 120 ASP A CA 1
ATOM 924 C C . ASP A 1 120 ? 16.764 -18.477 -19.560 1.00 95.12 120 ASP A C 1
ATOM 926 O O . ASP A 1 120 ? 16.501 -19.603 -19.985 1.00 95.12 120 ASP A O 1
ATOM 930 N N . GLY A 1 121 ? 18.020 -18.017 -19.527 1.00 94.94 121 GLY A N 1
ATOM 931 C CA . GLY A 1 121 ? 19.185 -18.750 -20.027 1.00 94.94 121 GLY A CA 1
ATOM 932 C C . GLY A 1 121 ? 19.206 -18.907 -21.551 1.00 94.94 121 GLY A C 1
ATOM 933 O O . GLY A 1 121 ? 19.735 -19.897 -22.056 1.00 94.94 121 GLY A O 1
ATOM 934 N N . ASN A 1 122 ? 18.605 -17.966 -22.284 1.00 95.88 122 ASN A N 1
ATOM 935 C CA . ASN A 1 122 ? 18.426 -18.023 -23.738 1.00 95.88 122 ASN A CA 1
ATOM 936 C C . ASN A 1 122 ? 19.016 -16.811 -24.486 1.00 95.88 122 ASN A C 1
ATOM 938 O O . ASN A 1 122 ? 18.652 -16.580 -25.641 1.00 95.88 122 ASN A O 1
ATOM 942 N N . CYS A 1 123 ? 19.912 -16.045 -23.852 1.00 96.56 123 CYS A N 1
ATOM 943 C CA . CYS A 1 123 ? 20.654 -14.989 -24.542 1.00 96.56 123 CYS A CA 1
ATOM 944 C C . CYS A 1 123 ? 21.439 -15.549 -25.740 1.00 96.56 123 CYS A C 1
ATOM 946 O O . CYS A 1 123 ? 21.796 -16.730 -25.785 1.00 96.56 123 CYS A O 1
ATOM 948 N N . VAL A 1 124 ? 21.741 -14.677 -26.705 1.00 95.62 124 VAL A N 1
ATOM 949 C CA . VAL A 1 124 ? 22.470 -15.042 -27.933 1.00 95.62 124 VAL A CA 1
ATOM 950 C C . VAL A 1 124 ? 23.842 -15.656 -27.648 1.00 95.62 124 VAL A C 1
ATOM 952 O O . VAL A 1 124 ? 24.276 -16.553 -28.369 1.00 95.62 124 VAL A O 1
ATOM 955 N N . ASP A 1 125 ? 24.495 -15.201 -26.581 1.00 94.06 125 ASP A N 1
ATOM 956 C CA . ASP A 1 125 ? 25.674 -15.826 -25.998 1.00 94.06 125 ASP A CA 1
ATOM 957 C C . ASP A 1 125 ? 25.309 -16.319 -24.580 1.00 94.06 125 ASP A C 1
ATOM 959 O O . ASP A 1 125 ? 24.837 -15.538 -23.755 1.00 94.06 125 ASP A O 1
ATOM 963 N N . PRO A 1 126 ? 25.493 -17.608 -24.254 1.00 92.56 126 PRO A N 1
ATOM 964 C CA . PRO A 1 126 ? 25.218 -18.125 -22.913 1.00 92.56 126 PRO A CA 1
ATOM 965 C C . PRO A 1 126 ? 26.091 -17.532 -21.792 1.00 92.56 126 PRO A C 1
ATOM 967 O O . PRO A 1 126 ? 25.792 -17.754 -20.619 1.00 92.56 126 PRO A O 1
ATOM 970 N N . ALA A 1 127 ? 27.192 -16.840 -22.115 1.00 92.56 127 ALA A N 1
ATOM 971 C CA . ALA A 1 127 ? 28.105 -16.244 -21.138 1.00 92.56 127 ALA A CA 1
ATOM 972 C C . ALA A 1 127 ? 27.720 -14.816 -20.699 1.00 92.56 127 ALA A C 1
ATOM 974 O O . ALA A 1 127 ? 28.259 -14.330 -19.700 1.00 92.56 127 ALA A O 1
ATOM 975 N N . ILE A 1 128 ? 26.811 -14.146 -21.416 1.00 93.38 128 ILE A N 1
ATOM 976 C CA . ILE A 1 128 ? 26.344 -12.781 -21.109 1.00 93.38 128 ILE A CA 1
ATOM 977 C C . ILE A 1 128 ? 25.012 -12.808 -20.350 1.00 93.38 128 ILE A C 1
ATOM 979 O O . ILE A 1 128 ? 24.281 -13.796 -20.364 1.00 93.38 128 ILE A O 1
ATOM 983 N N . LYS A 1 129 ? 24.692 -11.704 -19.666 1.00 95.38 129 LYS A N 1
ATOM 984 C CA . LYS A 1 129 ? 23.457 -11.570 -18.868 1.00 95.38 129 LYS A CA 1
ATOM 985 C C . LYS A 1 129 ? 22.342 -10.798 -19.578 1.00 95.38 129 LYS A C 1
ATOM 987 O O . LYS A 1 129 ? 21.186 -10.889 -19.161 1.00 95.38 129 LYS A O 1
ATOM 992 N N . CYS A 1 130 ? 22.703 -10.048 -20.612 1.00 97.38 130 CYS A N 1
ATOM 993 C CA . CYS A 1 130 ? 21.828 -9.287 -21.493 1.00 97.38 130 CYS A CA 1
ATOM 994 C C . CYS A 1 130 ? 22.399 -9.370 -22.907 1.00 97.38 130 CYS A C 1
ATOM 996 O O . CYS A 1 130 ? 23.619 -9.311 -23.067 1.00 97.38 130 CYS A O 1
ATOM 998 N N . ASN A 1 131 ? 21.552 -9.474 -23.929 1.00 97.81 131 ASN A N 1
ATOM 999 C CA . ASN A 1 131 ? 22.002 -9.543 -25.320 1.00 97.81 131 ASN A CA 1
ATOM 1000 C C . ASN A 1 131 ? 22.844 -8.317 -25.709 1.00 97.81 131 ASN A C 1
ATOM 1002 O O . ASN A 1 131 ? 23.861 -8.457 -26.388 1.00 97.81 131 ASN A O 1
ATOM 1006 N N . CYS A 1 132 ? 22.470 -7.127 -25.240 1.00 97.25 132 CYS A N 1
ATOM 1007 C CA . CYS A 1 132 ? 23.174 -5.884 -25.541 1.00 97.25 132 CYS A CA 1
ATOM 1008 C C . CYS A 1 132 ? 24.610 -5.836 -25.008 1.00 97.25 132 CYS A C 1
ATOM 1010 O O . CYS A 1 132 ? 25.464 -5.185 -25.617 1.00 97.25 132 CYS A O 1
ATOM 1012 N N . ASP A 1 133 ? 24.921 -6.581 -23.945 1.00 97.12 133 ASP A N 1
ATOM 1013 C CA . ASP A 1 133 ? 26.268 -6.625 -23.360 1.00 97.12 133 ASP A CA 1
ATOM 1014 C C . ASP A 1 133 ? 27.286 -7.350 -24.243 1.00 97.12 133 ASP A C 1
ATOM 1016 O O . ASP A 1 133 ? 28.492 -7.213 -24.036 1.00 97.12 133 ASP A O 1
ATOM 1020 N N . ALA A 1 134 ? 26.831 -8.060 -25.284 1.00 95.38 134 ALA A N 1
ATOM 1021 C CA . ALA A 1 134 ? 27.716 -8.618 -26.304 1.00 95.38 134 ALA A CA 1
ATOM 1022 C C . ALA A 1 134 ? 28.569 -7.538 -26.996 1.00 95.38 134 ALA A C 1
ATOM 1024 O O . ALA A 1 134 ? 29.572 -7.872 -27.629 1.00 95.38 134 ALA A O 1
ATOM 1025 N N . ALA A 1 135 ? 28.160 -6.259 -26.909 1.00 91.75 135 ALA A N 1
ATOM 1026 C CA . ALA A 1 135 ? 28.832 -5.113 -27.522 1.00 91.75 135 ALA A CA 1
ATOM 1027 C C . ALA A 1 135 ? 29.205 -5.395 -28.989 1.00 91.75 135 ALA A C 1
ATOM 1029 O O . ALA A 1 135 ? 30.307 -5.086 -29.446 1.00 91.75 135 ALA A O 1
AT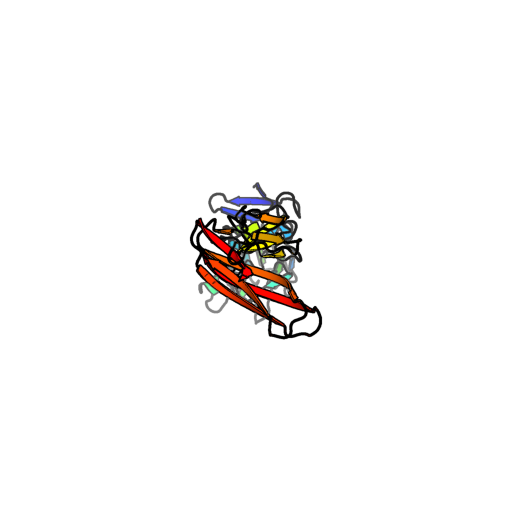OM 1030 N N . ALA A 1 136 ? 28.289 -6.045 -29.705 1.00 92.31 136 ALA A N 1
ATOM 1031 C CA . ALA A 1 136 ? 28.526 -6.594 -31.027 1.00 92.31 136 ALA A CA 1
ATOM 1032 C C . ALA A 1 136 ? 28.063 -5.622 -32.136 1.00 92.31 136 ALA A C 1
ATOM 1034 O O . ALA A 1 136 ? 27.128 -4.852 -31.907 1.00 92.31 136 ALA A O 1
ATOM 1035 N N . PRO A 1 137 ? 28.662 -5.689 -33.348 1.00 93.44 137 PRO A N 1
ATOM 1036 C CA . PRO A 1 137 ? 28.274 -4.923 -34.549 1.00 93.44 137 PRO A CA 1
ATOM 1037 C C . PRO A 1 137 ? 26.944 -5.382 -35.174 1.00 93.44 137 PRO A C 1
ATOM 1039 O O . PRO A 1 137 ? 26.794 -5.392 -36.397 1.00 93.44 137 PRO A O 1
ATOM 1042 N N . VAL A 1 138 ? 26.002 -5.865 -34.372 1.00 94.69 138 VAL A N 1
ATOM 1043 C CA . VAL A 1 138 ? 24.735 -6.427 -34.840 1.00 94.69 138 VAL A CA 1
ATOM 1044 C C . VAL A 1 138 ? 23.595 -5.861 -34.015 1.00 94.69 138 VAL A C 1
ATOM 1046 O O . VAL A 1 138 ? 23.764 -5.552 -32.838 1.00 94.69 138 VAL A O 1
ATOM 1049 N N . GLN A 1 139 ? 22.431 -5.741 -34.646 1.00 96.62 139 GLN A N 1
ATOM 1050 C CA . GLN A 1 139 ? 21.228 -5.312 -33.955 1.00 96.62 139 GLN A CA 1
ATOM 1051 C C . GLN A 1 139 ? 20.766 -6.417 -33.001 1.00 96.62 139 GLN A C 1
ATOM 1053 O O . GLN A 1 139 ? 20.398 -7.508 -33.441 1.00 96.62 139 GLN A O 1
ATOM 1058 N N . LEU A 1 140 ? 20.783 -6.118 -31.709 1.00 97.56 140 LEU A N 1
ATOM 1059 C CA . LEU A 1 140 ? 20.291 -6.966 -30.630 1.00 97.56 140 LEU A CA 1
ATOM 1060 C C . LEU A 1 140 ? 19.203 -6.226 -29.853 1.00 97.56 140 LEU A C 1
ATOM 1062 O O . LEU A 1 140 ? 18.945 -5.041 -30.084 1.00 97.56 140 LEU A O 1
ATOM 1066 N N . SER A 1 141 ? 18.533 -6.959 -28.971 1.00 97.50 141 SER A N 1
ATOM 1067 C CA . SER A 1 141 ? 17.466 -6.419 -28.145 1.00 97.50 141 SER A CA 1
ATOM 1068 C C . SER A 1 141 ? 17.390 -7.145 -26.810 1.00 97.50 141 SER A C 1
ATOM 1070 O O . SER A 1 141 ? 17.576 -8.367 -26.749 1.00 97.50 141 SER A O 1
ATOM 1072 N N . ASP A 1 142 ? 17.095 -6.383 -25.765 1.00 97.50 142 ASP A N 1
ATOM 1073 C CA . ASP A 1 142 ? 16.679 -6.888 -24.465 1.00 97.50 142 ASP A CA 1
ATOM 1074 C C . ASP A 1 142 ? 15.294 -6.321 -24.136 1.00 97.50 142 ASP A C 1
ATOM 1076 O O . ASP A 1 142 ? 15.120 -5.118 -23.932 1.00 97.50 142 ASP A O 1
ATOM 1080 N N . ASP A 1 143 ? 14.307 -7.212 -24.083 1.00 95.31 143 ASP A N 1
ATOM 1081 C CA . ASP A 1 143 ? 12.948 -6.938 -23.628 1.00 95.31 143 ASP A CA 1
ATOM 1082 C C . ASP A 1 143 ? 12.783 -7.462 -22.198 1.00 95.31 143 ASP A C 1
ATOM 1084 O O . ASP A 1 143 ? 13.218 -8.570 -21.876 1.00 95.31 143 ASP A O 1
ATOM 1088 N N . GLY A 1 144 ? 12.127 -6.699 -21.330 1.00 95.06 144 GLY A N 1
ATOM 1089 C CA . GLY A 1 144 ? 11.907 -7.097 -19.948 1.00 95.06 144 GLY A CA 1
ATOM 1090 C C . GLY A 1 144 ? 10.671 -6.465 -19.331 1.00 95.06 144 GLY A C 1
ATOM 1091 O O . GLY A 1 144 ? 10.159 -5.446 -19.790 1.00 95.06 144 GLY A O 1
ATOM 1092 N N . VAL A 1 145 ? 10.173 -7.089 -18.266 1.00 97.25 145 VAL A N 1
ATOM 1093 C CA . VAL A 1 145 ? 9.079 -6.548 -17.454 1.00 97.25 145 VAL A CA 1
ATOM 1094 C C . VAL A 1 145 ? 9.544 -6.482 -16.012 1.00 97.25 145 VAL A C 1
ATOM 1096 O O . VAL A 1 145 ? 9.820 -7.511 -15.399 1.00 97.25 145 VAL A O 1
ATOM 1099 N N . VAL A 1 146 ? 9.632 -5.276 -15.461 1.00 97.50 146 VAL A N 1
ATOM 1100 C CA . VAL A 1 146 ? 9.897 -5.063 -14.037 1.00 97.50 146 VAL A CA 1
ATOM 1101 C C . VAL A 1 146 ? 8.609 -5.345 -13.274 1.00 97.50 146 VAL A C 1
ATOM 1103 O O . VAL A 1 146 ? 7.578 -4.762 -13.586 1.00 97.50 146 VAL A O 1
ATOM 1106 N N . THR A 1 147 ? 8.656 -6.224 -12.274 1.00 96.31 147 THR A N 1
ATOM 1107 C CA . THR A 1 147 ? 7.478 -6.669 -11.495 1.00 96.31 147 THR A CA 1
ATOM 1108 C C . THR A 1 147 ? 7.562 -6.308 -10.009 1.00 96.31 147 THR A C 1
ATOM 1110 O O . THR A 1 147 ? 6.730 -6.720 -9.200 1.00 96.31 147 THR A O 1
ATOM 1113 N N . LYS A 1 148 ? 8.580 -5.532 -9.617 1.00 95.69 148 LYS A N 1
ATOM 1114 C CA . LYS A 1 148 ? 8.834 -5.147 -8.223 1.00 95.69 148 LYS A CA 1
ATOM 1115 C C . LYS A 1 148 ? 8.016 -3.916 -7.827 1.00 95.69 148 LYS A C 1
ATOM 1117 O O . LYS A 1 148 ? 8.491 -2.782 -7.922 1.00 95.69 148 LYS A O 1
ATOM 1122 N N . LYS A 1 149 ? 6.781 -4.156 -7.378 1.00 94.75 149 LYS A N 1
ATOM 1123 C CA . LYS A 1 149 ? 5.789 -3.127 -7.017 1.00 94.75 149 LYS A CA 1
ATOM 1124 C C . LYS A 1 149 ? 6.329 -2.069 -6.052 1.00 94.75 149 LYS A C 1
ATOM 1126 O O . LYS A 1 149 ? 5.993 -0.897 -6.166 1.00 94.75 149 LYS A O 1
ATOM 1131 N N . GLU A 1 150 ? 7.194 -2.458 -5.120 1.00 94.44 150 GLU A N 1
ATOM 1132 C CA . GLU A 1 150 ? 7.673 -1.584 -4.045 1.00 94.44 150 GLU A CA 1
ATOM 1133 C C . GLU A 1 150 ? 8.534 -0.426 -4.561 1.00 94.44 150 GLU A C 1
ATOM 1135 O O . GLU A 1 150 ? 8.661 0.584 -3.868 1.00 94.44 150 GLU A O 1
ATOM 1140 N N . ILE A 1 151 ? 9.113 -0.558 -5.759 1.00 95.44 151 ILE A N 1
ATOM 1141 C CA . ILE A 1 151 ? 10.038 0.424 -6.341 1.00 95.44 151 ILE A CA 1
ATOM 1142 C C . ILE A 1 151 ? 9.535 1.034 -7.658 1.00 95.44 151 ILE A C 1
ATOM 1144 O O . ILE A 1 151 ? 10.078 2.041 -8.100 1.00 95.44 151 ILE A O 1
ATOM 1148 N N . LEU A 1 152 ? 8.495 0.470 -8.271 1.00 97.25 152 LEU A N 1
ATOM 1149 C CA . LEU A 1 152 ? 7.825 1.077 -9.423 1.00 97.25 152 LEU A CA 1
ATOM 1150 C C . LEU A 1 152 ? 7.011 2.321 -9.013 1.00 97.25 152 LEU A C 1
ATOM 1152 O O . LEU A 1 152 ? 6.580 2.408 -7.859 1.00 97.25 152 LEU A O 1
ATOM 1156 N N . PRO A 1 153 ? 6.758 3.268 -9.935 1.00 98.06 153 PRO A N 1
ATOM 1157 C CA . PRO A 1 153 ? 7.130 3.272 -11.360 1.00 98.06 153 PRO A CA 1
ATOM 1158 C C . PRO A 1 153 ? 8.593 3.671 -11.640 1.00 98.06 153 PRO A C 1
ATOM 1160 O O . PRO A 1 153 ? 9.289 4.196 -10.771 1.00 98.06 153 PRO A O 1
ATOM 1163 N N . ILE A 1 154 ? 9.053 3.444 -12.876 1.00 98.19 154 ILE A N 1
ATOM 1164 C CA . ILE A 1 154 ? 10.350 3.915 -13.389 1.00 98.19 154 ILE A CA 1
ATOM 1165 C C . ILE A 1 154 ? 10.283 5.429 -13.629 1.00 98.19 154 ILE A C 1
ATOM 1167 O O . ILE A 1 154 ? 9.425 5.902 -14.370 1.00 98.19 154 ILE A O 1
ATOM 1171 N N . THR A 1 155 ? 11.194 6.199 -13.033 1.00 98.19 155 THR A N 1
ATOM 1172 C CA . THR A 1 155 ? 11.165 7.677 -13.085 1.00 98.19 155 THR A CA 1
ATOM 1173 C C . THR A 1 155 ? 12.190 8.281 -14.038 1.00 98.19 155 THR A C 1
ATOM 1175 O O . THR A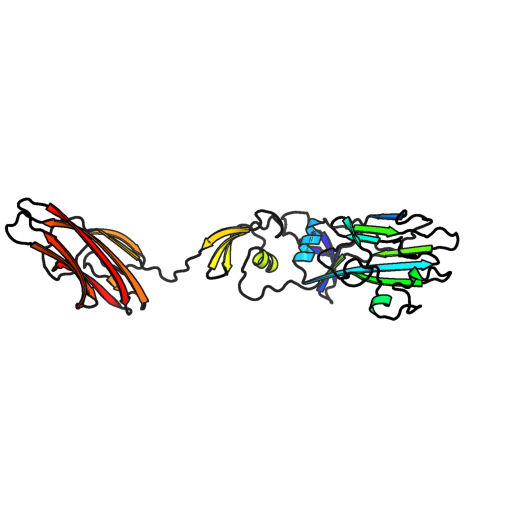 1 155 ? 12.032 9.417 -14.490 1.00 98.19 155 THR A O 1
ATOM 1178 N N . LYS A 1 156 ? 13.251 7.537 -14.358 1.00 98.44 156 LYS A N 1
ATOM 1179 C CA . LYS A 1 156 ? 14.328 8.002 -15.234 1.00 98.44 156 LYS A CA 1
ATOM 1180 C C . LYS A 1 156 ? 15.019 6.834 -15.914 1.00 98.44 156 LYS A C 1
ATOM 1182 O O . LYS A 1 156 ? 15.217 5.794 -15.288 1.00 98.44 156 LYS A O 1
ATOM 1187 N N . LEU A 1 157 ? 15.416 7.037 -17.164 1.00 98.38 157 LEU A N 1
ATOM 1188 C CA . LEU A 1 157 ? 16.228 6.110 -17.942 1.00 98.38 157 LEU A CA 1
ATOM 1189 C C . LEU A 1 157 ? 17.564 6.757 -18.276 1.00 98.38 157 LEU A C 1
ATOM 1191 O O . LEU A 1 157 ? 17.602 7.910 -18.711 1.00 98.38 157 LEU A O 1
ATOM 1195 N N . ASN A 1 158 ? 18.649 6.015 -18.085 1.00 98.38 158 ASN A N 1
ATOM 1196 C CA . ASN A 1 158 ? 20.001 6.504 -18.299 1.00 98.38 158 ASN A CA 1
ATOM 1197 C C . ASN A 1 158 ? 20.743 5.492 -19.160 1.00 98.38 158 ASN A C 1
ATOM 1199 O O . ASN A 1 158 ? 20.700 4.293 -18.883 1.00 98.38 158 ASN A O 1
ATOM 1203 N N . PHE A 1 159 ? 21.411 5.987 -20.194 1.00 98.06 159 PHE A N 1
ATOM 1204 C CA . PHE A 1 159 ? 22.137 5.166 -21.154 1.00 98.06 159 PHE A CA 1
ATOM 1205 C C . PHE A 1 159 ? 23.476 5.810 -21.492 1.00 98.06 159 PHE A C 1
ATOM 1207 O O . PHE A 1 159 ? 23.662 7.022 -21.355 1.00 98.06 159 PHE A O 1
ATOM 1214 N N . GLY A 1 160 ? 24.401 4.977 -21.946 1.00 96.75 160 GLY A N 1
ATOM 1215 C CA . GLY A 1 160 ? 25.738 5.368 -22.344 1.00 96.75 160 GLY A CA 1
ATOM 1216 C C . GLY A 1 160 ? 26.298 4.434 -23.398 1.00 96.75 160 GLY A C 1
ATOM 1217 O O . GLY A 1 160 ? 25.599 3.578 -23.939 1.00 96.75 160 GLY A O 1
ATOM 1218 N N . ARG A 1 161 ? 27.590 4.601 -23.670 1.00 94.44 161 ARG A N 1
ATOM 1219 C CA . ARG A 1 161 ? 28.377 3.754 -24.570 1.00 94.44 161 ARG A CA 1
ATOM 1220 C C . ARG A 1 161 ? 27.930 3.715 -26.046 1.00 94.44 161 ARG A C 1
ATOM 1222 O O . ARG A 1 161 ? 28.454 2.911 -26.808 1.00 94.44 161 ARG A O 1
ATOM 1229 N N . THR A 1 162 ? 27.099 4.642 -26.515 1.00 93.56 162 THR A N 1
ATOM 1230 C CA . THR A 1 162 ? 26.770 4.865 -27.939 1.00 93.56 162 THR A CA 1
ATOM 1231 C C . THR A 1 162 ? 27.778 5.808 -28.625 1.00 93.56 162 THR A C 1
ATOM 1233 O O . THR A 1 162 ? 27.443 6.848 -29.193 1.00 93.56 162 THR A O 1
ATOM 1236 N N . GLN A 1 163 ? 29.067 5.479 -28.532 1.00 89.06 163 GLN A N 1
ATOM 1237 C CA . GLN A 1 163 ? 30.172 6.371 -28.928 1.00 89.06 163 GLN A CA 1
ATOM 1238 C C . GLN A 1 163 ? 30.636 6.253 -30.390 1.00 89.06 163 GLN A C 1
ATOM 1240 O O . GLN A 1 163 ? 31.401 7.095 -30.857 1.00 89.06 163 GLN A O 1
ATOM 1245 N N . LEU A 1 164 ? 30.264 5.181 -31.090 1.00 89.88 164 LEU A N 1
ATOM 1246 C CA . LEU A 1 164 ? 30.673 4.936 -32.475 1.00 89.88 164 LEU A CA 1
ATOM 1247 C C . LEU A 1 164 ? 29.623 5.502 -33.435 1.00 89.88 164 LEU A C 1
ATOM 1249 O O . LEU A 1 164 ? 28.434 5.489 -33.130 1.00 89.88 164 LEU A O 1
ATOM 1253 N N . GLU A 1 165 ? 30.031 5.905 -34.640 1.00 87.12 165 GLU A N 1
ATOM 1254 C CA . GLU A 1 165 ? 29.072 6.278 -35.698 1.00 87.12 165 GLU A CA 1
ATOM 1255 C C . GLU A 1 165 ? 28.118 5.125 -36.044 1.00 87.12 165 GLU A C 1
ATOM 1257 O O . GLU A 1 165 ? 26.974 5.348 -36.421 1.00 87.12 165 GLU A O 1
ATOM 1262 N N . THR A 1 166 ? 28.580 3.883 -35.884 1.00 90.62 166 THR A N 1
ATOM 1263 C CA . THR A 1 166 ? 27.779 2.675 -36.110 1.00 90.62 166 THR A CA 1
ATOM 1264 C C . THR A 1 166 ? 27.043 2.185 -34.867 1.00 90.62 166 THR A C 1
ATOM 1266 O O . THR A 1 166 ? 26.326 1.193 -34.967 1.00 90.62 166 THR A O 1
ATOM 1269 N N . SER A 1 167 ? 27.260 2.795 -33.696 1.00 94.75 167 SER A N 1
ATOM 1270 C CA . SER A 1 167 ? 26.539 2.398 -32.485 1.00 94.75 167 SER A CA 1
ATOM 1271 C C . SER A 1 167 ? 25.183 3.080 -32.420 1.00 94.75 167 SER A C 1
ATOM 1273 O O . SER A 1 167 ? 25.075 4.266 -32.724 1.00 94.75 167 SER A O 1
ATOM 1275 N N . SER A 1 168 ? 24.171 2.344 -31.982 1.00 96.25 168 SER A N 1
ATOM 1276 C CA . SER A 1 168 ? 22.816 2.854 -31.789 1.00 96.25 168 SER A CA 1
ATOM 1277 C C . SER A 1 168 ? 22.202 2.229 -30.548 1.00 96.25 168 SER A C 1
ATOM 1279 O O . SER A 1 168 ? 22.383 1.036 -30.298 1.00 96.25 168 SER A O 1
ATOM 1281 N N . GLY A 1 169 ? 21.454 3.028 -29.797 1.00 97.12 169 GLY A N 1
ATOM 1282 C CA . GLY A 1 169 ? 20.663 2.582 -28.659 1.00 97.12 169 GLY A CA 1
ATOM 1283 C C . GLY A 1 169 ? 19.288 3.221 -28.739 1.00 97.12 169 GLY A C 1
ATOM 1284 O O . GLY A 1 169 ? 19.190 4.443 -28.808 1.00 97.12 169 GLY A O 1
ATOM 1285 N N . VAL A 1 170 ? 18.231 2.417 -28.751 1.00 98.31 170 VAL A N 1
ATOM 1286 C CA . VAL A 1 170 ? 16.845 2.891 -28.791 1.00 98.31 170 VAL A CA 1
ATOM 1287 C C . VAL A 1 170 ? 16.100 2.256 -27.633 1.00 98.31 170 VAL A C 1
ATOM 1289 O O . VAL A 1 170 ? 15.987 1.035 -27.552 1.00 98.31 170 VAL A O 1
ATOM 1292 N N . HIS A 1 171 ? 15.590 3.079 -26.723 1.00 97.81 171 HIS A N 1
ATOM 1293 C CA . HIS A 1 171 ? 14.812 2.597 -25.583 1.00 97.81 171 HIS A CA 1
ATOM 1294 C C . HIS A 1 171 ? 13.317 2.798 -25.811 1.00 97.81 171 HIS A C 1
ATOM 1296 O O . HIS A 1 171 ? 12.896 3.714 -26.517 1.00 97.81 171 HIS A O 1
ATOM 1302 N N . THR A 1 172 ? 12.516 1.913 -25.227 1.00 98.44 172 THR A N 1
ATOM 1303 C CA . THR A 1 172 ? 11.055 2.017 -25.166 1.00 98.44 172 THR A CA 1
ATOM 1304 C C . THR A 1 172 ? 10.605 1.628 -23.762 1.00 98.44 172 THR A C 1
ATOM 1306 O O . THR A 1 172 ? 11.021 0.592 -23.242 1.00 98.44 172 THR A O 1
ATOM 1309 N N . LEU A 1 173 ? 9.751 2.442 -23.146 1.00 98.62 173 LEU A N 1
ATOM 1310 C CA . LEU A 1 173 ? 9.217 2.207 -21.806 1.00 98.62 173 LEU A CA 1
ATOM 1311 C C . LEU A 1 173 ? 7.698 2.090 -21.886 1.00 98.62 173 LEU A C 1
ATOM 1313 O O . LEU A 1 173 ? 7.051 2.962 -22.442 1.00 98.62 173 LEU A O 1
ATOM 1317 N N . GLY A 1 174 ? 7.125 1.015 -21.359 1.00 98.31 174 GLY A N 1
ATOM 1318 C CA . GLY A 1 174 ? 5.674 0.872 -21.287 1.00 98.31 174 GLY A CA 1
ATOM 1319 C C . GLY A 1 174 ? 5.069 1.671 -20.133 1.00 98.31 174 GLY A C 1
ATOM 1320 O O . GLY A 1 174 ? 5.789 2.037 -19.196 1.00 98.31 174 GLY A O 1
ATOM 1321 N N . PRO A 1 175 ? 3.742 1.882 -20.155 1.00 98.31 175 PRO A N 1
ATOM 1322 C CA . PRO A 1 175 ? 3.042 2.575 -19.084 1.00 98.31 175 PRO A CA 1
ATOM 1323 C C . PRO A 1 175 ? 3.205 1.846 -17.745 1.00 98.31 175 PRO A C 1
ATOM 1325 O O . PRO A 1 175 ? 3.478 0.644 -17.691 1.00 98.31 175 PRO A O 1
ATOM 1328 N N . PHE A 1 176 ? 3.001 2.570 -16.644 1.00 98.50 176 PHE A N 1
ATOM 1329 C CA . PHE A 1 176 ? 2.957 1.951 -15.323 1.00 98.50 176 PHE A CA 1
ATOM 1330 C C . PHE A 1 176 ? 1.615 1.243 -15.146 1.00 98.50 176 PHE A C 1
ATOM 1332 O O . PHE A 1 176 ? 0.576 1.900 -15.076 1.00 98.50 176 PHE A O 1
ATOM 1339 N N . GLU A 1 177 ? 1.626 -0.086 -15.100 1.00 98.06 177 GLU A N 1
ATOM 1340 C CA . GLU A 1 177 ? 0.409 -0.889 -15.116 1.00 98.06 177 GLU A CA 1
ATOM 1341 C C . GLU A 1 177 ? 0.242 -1.680 -13.819 1.00 98.06 177 GLU A C 1
ATOM 1343 O O . GLU A 1 177 ? 1.158 -2.344 -13.343 1.00 98.06 177 GLU A O 1
ATOM 1348 N N . CYS A 1 178 ? -0.950 -1.619 -13.235 1.00 98.19 178 CYS A N 1
ATOM 1349 C CA . CYS A 1 178 ? -1.313 -2.360 -12.036 1.00 98.19 178 CYS A CA 1
ATOM 1350 C C . CYS A 1 178 ? -2.566 -3.199 -12.281 1.00 98.19 178 CYS A C 1
ATOM 1352 O O . CYS A 1 178 ? -3.435 -2.835 -13.074 1.00 98.19 178 CYS A O 1
ATOM 1354 N N . SER A 1 179 ? -2.670 -4.347 -11.614 1.00 96.25 179 SER A N 1
ATOM 1355 C CA . SER A 1 179 ? -3.794 -5.267 -11.794 1.00 96.25 179 SER A CA 1
ATOM 1356 C C . SER A 1 179 ? -4.127 -6.049 -10.529 1.00 96.25 179 SER A C 1
ATOM 1358 O O . SER A 1 179 ? -3.282 -6.239 -9.644 1.00 96.25 179 SER A O 1
ATOM 1360 N N . GLY A 1 180 ? -5.372 -6.527 -10.482 1.00 92.44 180 GLY A N 1
ATOM 1361 C CA . GLY A 1 180 ? -5.940 -7.206 -9.323 1.00 92.44 180 GLY A CA 1
ATOM 1362 C C . GLY A 1 180 ? -6.175 -6.255 -8.150 1.00 92.44 180 GLY A C 1
ATOM 1363 O O . GLY A 1 180 ? -5.619 -5.165 -8.096 1.00 92.44 180 GLY A O 1
ATOM 1364 N N . GLN A 1 181 ? -6.986 -6.681 -7.189 1.00 88.31 181 GLN A N 1
ATOM 1365 C CA . GLN A 1 181 ? -7.254 -5.931 -5.962 1.00 88.31 181 GLN A CA 1
ATOM 1366 C C . GLN A 1 181 ? -6.635 -6.671 -4.778 1.00 88.31 181 GLN A C 1
ATOM 1368 O O . GLN A 1 181 ? -6.670 -7.903 -4.731 1.00 88.31 181 GLN A O 1
ATOM 1373 N N . VAL A 1 182 ? -6.078 -5.936 -3.815 1.00 87.81 182 VAL A N 1
ATOM 1374 C CA . VAL A 1 182 ? -5.663 -6.539 -2.544 1.00 87.81 182 VAL A CA 1
ATOM 1375 C C . VAL A 1 182 ? -6.900 -7.075 -1.824 1.00 87.81 182 VAL A C 1
ATOM 1377 O O . VAL A 1 182 ? -7.814 -6.322 -1.491 1.00 87.81 182 VAL A O 1
ATOM 1380 N N . VAL A 1 183 ? -6.930 -8.385 -1.588 1.00 85.31 183 VAL A N 1
ATOM 1381 C CA . VAL A 1 183 ? -8.018 -9.038 -0.858 1.00 85.31 183 VAL A CA 1
ATOM 1382 C C . VAL A 1 183 ? -7.744 -8.924 0.636 1.00 85.31 183 VAL A C 1
ATOM 1384 O O . VAL A 1 183 ? -6.704 -9.367 1.121 1.00 85.31 183 VAL A O 1
ATOM 1387 N N . VAL A 1 184 ? -8.685 -8.326 1.363 1.00 85.81 184 VAL A N 1
ATOM 1388 C CA . VAL A 1 184 ? -8.712 -8.352 2.827 1.00 85.81 184 VAL A CA 1
ATOM 1389 C C . VAL A 1 184 ? -9.571 -9.542 3.241 1.00 85.81 184 VAL A C 1
ATOM 1391 O O . VAL A 1 184 ? -10.798 -9.498 3.137 1.00 85.81 184 VAL A O 1
ATOM 1394 N N . ASP A 1 185 ? -8.922 -10.619 3.678 1.00 82.50 185 ASP A N 1
ATOM 1395 C CA . ASP A 1 185 ? -9.610 -11.817 4.154 1.00 82.50 185 ASP A CA 1
ATOM 1396 C C . ASP A 1 185 ? -10.078 -11.634 5.605 1.00 82.50 185 ASP A C 1
ATOM 1398 O O . ASP A 1 185 ? -9.282 -11.484 6.531 1.00 82.50 185 ASP A O 1
ATOM 1402 N N . GLY A 1 186 ? -11.393 -11.710 5.818 1.00 86.31 186 GLY A N 1
ATOM 1403 C CA . GLY A 1 186 ? -11.998 -11.649 7.149 1.00 86.31 186 GLY A CA 1
ATOM 1404 C C . GLY A 1 186 ? -12.408 -10.242 7.586 1.00 86.31 186 GLY A C 1
ATOM 1405 O O . GLY A 1 186 ? -12.785 -9.403 6.772 1.00 86.31 186 GLY A O 1
ATOM 1406 N N . MET A 1 187 ? -12.438 -10.012 8.902 1.00 88.62 187 MET A N 1
ATOM 1407 C CA . MET A 1 187 ? -12.799 -8.705 9.459 1.00 88.62 187 MET A CA 1
ATOM 1408 C C . MET A 1 187 ? -11.601 -7.749 9.379 1.00 88.62 187 MET A C 1
ATOM 1410 O O . MET A 1 187 ? -10.516 -8.147 9.802 1.00 88.62 187 MET A O 1
ATOM 1414 N N . PRO A 1 188 ? -11.792 -6.494 8.927 1.00 94.81 188 PRO A N 1
ATOM 1415 C CA . PRO A 1 188 ? -10.735 -5.488 8.912 1.00 94.81 188 PRO A CA 1
ATOM 1416 C C . PRO A 1 188 ? -10.079 -5.325 10.285 1.00 94.81 188 PRO A C 1
ATOM 1418 O O . PRO A 1 188 ? -10.766 -5.166 11.300 1.00 94.81 188 PRO A O 1
ATOM 1421 N N . SER A 1 189 ? -8.750 -5.346 10.307 1.00 95.19 189 SER A N 1
ATOM 1422 C CA . SER A 1 189 ? -7.927 -5.197 11.513 1.00 95.19 189 SER A CA 1
ATOM 1423 C C . SER A 1 189 ? -7.315 -3.800 11.649 1.00 95.19 189 SER A C 1
ATOM 1425 O O . SER A 1 189 ? -6.779 -3.441 12.697 1.00 95.19 189 SER A O 1
ATOM 1427 N N . SER A 1 190 ? -7.431 -2.981 10.603 1.00 95.94 190 SER A N 1
ATOM 1428 C CA . SER A 1 190 ? -6.841 -1.648 10.525 1.00 95.94 190 SER A CA 1
ATOM 1429 C C . SER A 1 190 ? -7.645 -0.709 9.617 1.00 95.94 190 SER A C 1
ATOM 1431 O O . SER A 1 190 ? -8.501 -1.133 8.840 1.00 95.94 190 SER A O 1
ATOM 1433 N N . CYS A 1 191 ? -7.339 0.585 9.683 1.00 96.19 191 CYS A N 1
ATOM 1434 C CA . CYS A 1 191 ? -7.776 1.578 8.708 1.00 96.19 191 CYS A CA 1
ATOM 1435 C C . CYS A 1 191 ? -7.270 1.248 7.301 1.00 96.19 191 CYS A C 1
ATOM 1437 O O . CYS A 1 191 ? -7.956 1.547 6.335 1.00 96.19 191 CYS A O 1
ATOM 1439 N N . GLU A 1 192 ? -6.111 0.600 7.164 1.00 94.94 192 GLU A N 1
ATOM 1440 C CA . GLU A 1 192 ? -5.582 0.214 5.854 1.00 94.94 192 GLU A CA 1
ATOM 1441 C C . GLU A 1 192 ? -6.452 -0.872 5.212 1.00 94.94 192 GLU A C 1
ATOM 1443 O O . GLU A 1 192 ? -6.786 -0.782 4.033 1.00 94.94 192 GLU A O 1
ATOM 1448 N N . ASP A 1 193 ? -6.901 -1.847 6.004 1.00 95.12 193 ASP A N 1
ATOM 1449 C CA . ASP A 1 193 ? -7.853 -2.869 5.559 1.00 95.12 193 ASP A CA 1
ATOM 1450 C C . ASP A 1 193 ? -9.202 -2.247 5.165 1.00 95.12 193 ASP A C 1
ATOM 1452 O O . ASP A 1 193 ? -9.798 -2.600 4.145 1.00 95.12 193 ASP A O 1
ATOM 1456 N N . LEU A 1 194 ? -9.687 -1.287 5.958 1.00 94.31 194 LEU A N 1
ATOM 1457 C CA . LEU A 1 194 ? -10.907 -0.539 5.643 1.00 94.31 194 LEU A CA 1
ATOM 1458 C C . LEU A 1 194 ? -10.750 0.244 4.332 1.00 94.31 194 LEU A C 1
ATOM 1460 O O . LEU A 1 194 ? -11.622 0.200 3.469 1.00 94.31 194 LEU A O 1
ATOM 1464 N N . TRP A 1 195 ? -9.618 0.911 4.137 1.00 92.06 195 TRP A N 1
ATOM 1465 C CA . TRP A 1 195 ? -9.330 1.643 2.909 1.00 92.06 195 TRP A CA 1
ATOM 1466 C C . TRP A 1 195 ? -9.279 0.712 1.687 1.00 92.06 195 TRP A C 1
ATOM 1468 O O . TRP A 1 195 ? -9.972 0.952 0.699 1.00 92.06 195 TRP A O 1
ATOM 1478 N N . LYS A 1 196 ? -8.583 -0.429 1.789 1.00 91.50 196 LYS A N 1
ATOM 1479 C CA . LYS A 1 196 ? -8.512 -1.466 0.737 1.00 91.50 196 LYS A CA 1
ATOM 1480 C C . LYS A 1 196 ? -9.867 -2.087 0.386 1.00 91.50 196 LYS A C 1
ATOM 1482 O O . LYS A 1 196 ? -10.071 -2.534 -0.744 1.00 91.50 196 LYS A O 1
ATOM 1487 N N . THR A 1 197 ? -10.802 -2.099 1.335 1.00 89.81 197 THR A N 1
ATOM 1488 C CA . THR A 1 197 ? -12.189 -2.552 1.124 1.00 89.81 197 THR A CA 1
ATOM 1489 C C . THR A 1 197 ? -13.119 -1.451 0.600 1.00 89.81 197 THR A C 1
ATOM 1491 O O . THR A 1 197 ? -14.290 -1.721 0.334 1.00 89.81 197 THR A O 1
ATOM 1494 N N . GLY A 1 198 ? -12.604 -0.236 0.377 1.00 88.50 198 GLY A N 1
ATOM 1495 C CA . GLY A 1 198 ? -13.316 0.871 -0.264 1.00 88.50 198 GLY A CA 1
ATOM 1496 C C . GLY A 1 198 ? -13.864 1.930 0.694 1.00 88.50 198 GLY A C 1
ATOM 1497 O O . GLY A 1 198 ? -14.683 2.752 0.282 1.00 88.50 198 GLY A O 1
ATOM 1498 N N . HIS A 1 199 ? -13.453 1.937 1.965 1.00 89.81 199 HIS A N 1
ATOM 1499 C CA . HIS A 1 199 ? -13.805 3.025 2.875 1.00 89.81 199 HIS A CA 1
ATOM 1500 C C . HIS A 1 199 ? -13.009 4.296 2.555 1.00 89.81 199 HIS A C 1
ATOM 1502 O O . HIS A 1 199 ? -11.784 4.276 2.496 1.00 89.81 199 HIS A O 1
ATOM 1508 N N . THR A 1 200 ? -13.722 5.412 2.398 1.00 87.69 200 THR A N 1
ATOM 1509 C CA . THR A 1 200 ? -13.138 6.709 2.005 1.00 87.69 200 THR A CA 1
ATOM 1510 C C . THR A 1 200 ? -13.497 7.867 2.937 1.00 87.69 200 THR A C 1
ATOM 1512 O O . THR A 1 200 ? -12.919 8.942 2.835 1.00 87.69 200 THR A O 1
ATOM 1515 N N . LEU A 1 201 ? -14.438 7.684 3.869 1.00 90.69 201 LEU A N 1
ATOM 1516 C CA . LEU A 1 201 ? -14.875 8.744 4.785 1.00 90.69 201 LEU A CA 1
ATOM 1517 C C . LEU A 1 201 ? -14.091 8.704 6.098 1.00 90.69 201 LEU A C 1
ATOM 1519 O O . LEU A 1 201 ? -14.164 7.718 6.822 1.00 90.69 201 LEU A O 1
ATOM 1523 N N . SER A 1 202 ? -13.350 9.759 6.435 1.00 94.00 202 SER A N 1
ATOM 1524 C CA . SER A 1 202 ? -12.642 9.812 7.720 1.00 94.00 202 SER A CA 1
ATOM 1525 C C . SER A 1 202 ? -13.617 9.731 8.903 1.00 94.00 202 SER A C 1
ATOM 1527 O O . SER A 1 202 ? -14.703 10.318 8.874 1.00 94.00 202 SER A O 1
ATOM 1529 N N . GLY A 1 203 ? -13.239 9.024 9.969 1.00 96.00 203 GLY A N 1
ATOM 1530 C CA . GLY A 1 203 ? -14.114 8.835 11.125 1.00 96.00 203 GLY A CA 1
ATOM 1531 C C . GLY A 1 203 ? -13.686 7.728 12.082 1.00 96.00 203 GLY A C 1
ATOM 1532 O O . GLY A 1 203 ? -12.586 7.188 11.995 1.00 96.00 203 GLY A O 1
ATOM 1533 N N . PHE A 1 204 ? -14.575 7.399 13.021 1.00 96.94 204 PHE A N 1
ATOM 1534 C CA . PHE A 1 204 ? -14.371 6.306 13.969 1.00 96.94 204 PHE A CA 1
ATOM 1535 C C . PHE A 1 204 ? -14.871 4.984 13.393 1.00 96.94 204 PHE A C 1
ATOM 1537 O O . PHE A 1 204 ? -16.029 4.873 12.990 1.00 96.94 204 PHE A O 1
ATOM 1544 N N . TYR A 1 205 ? -14.014 3.971 13.438 1.00 96.12 205 TYR A N 1
ATOM 1545 C CA . TYR A 1 205 ? -14.288 2.631 12.945 1.00 96.12 205 TYR A CA 1
ATOM 1546 C C . TYR A 1 205 ? -14.002 1.584 14.014 1.00 96.12 205 TYR A C 1
ATOM 1548 O O . TYR A 1 205 ? -13.148 1.770 14.881 1.00 96.12 205 TYR A O 1
ATOM 1556 N N . SER A 1 206 ? -14.748 0.482 13.950 1.00 95.00 206 SER A N 1
ATOM 1557 C CA . SER A 1 206 ? -14.464 -0.717 14.733 1.00 95.00 206 SER A CA 1
ATOM 1558 C C . SER A 1 206 ? -13.634 -1.678 13.891 1.00 95.00 206 SER A C 1
ATOM 1560 O O . SER A 1 206 ? -14.045 -2.019 12.784 1.00 95.00 206 SER A O 1
ATOM 1562 N N . VAL A 1 207 ? -12.495 -2.108 14.421 1.00 95.50 207 VAL A N 1
ATOM 1563 C CA . VAL A 1 207 ? -11.582 -3.057 13.773 1.00 95.50 207 VAL A CA 1
ATOM 1564 C C . VAL A 1 207 ? -11.283 -4.220 14.710 1.00 95.50 207 VAL A C 1
ATOM 1566 O O . VAL A 1 207 ? -11.405 -4.106 15.934 1.00 95.50 207 VAL A O 1
ATOM 1569 N N . MET A 1 208 ? -10.917 -5.364 14.142 1.00 93.06 208 MET A N 1
ATOM 1570 C CA . MET A 1 208 ? -10.514 -6.527 14.919 1.00 93.06 208 MET A CA 1
ATOM 1571 C C . MET A 1 208 ? -9.063 -6.362 15.384 1.00 93.06 208 MET A C 1
ATOM 1573 O O . MET A 1 208 ? -8.135 -6.519 14.597 1.00 93.06 208 MET A O 1
ATOM 1577 N N . GLY A 1 209 ? -8.874 -6.056 16.668 1.00 89.94 209 GLY A N 1
ATOM 1578 C CA . GLY A 1 209 ? -7.559 -6.091 17.300 1.00 89.94 209 GLY A CA 1
ATOM 1579 C C . GLY A 1 209 ? -7.091 -7.522 17.578 1.00 89.94 209 GLY A C 1
ATOM 1580 O O . GLY A 1 209 ? -7.804 -8.498 17.339 1.00 89.94 209 GLY A O 1
ATOM 1581 N N . ASN A 1 210 ? -5.903 -7.665 18.168 1.00 86.44 210 ASN A N 1
ATOM 1582 C CA . ASN A 1 210 ? -5.301 -8.983 18.431 1.00 86.44 210 ASN A CA 1
ATOM 1583 C C . ASN A 1 210 ? -6.136 -9.883 19.362 1.00 86.44 210 ASN A C 1
ATOM 1585 O O . ASN A 1 210 ? -6.035 -11.106 19.291 1.00 86.44 210 ASN A O 1
ATOM 1589 N N . LEU A 1 211 ? -6.913 -9.291 20.277 1.00 84.00 211 LEU A N 1
ATOM 1590 C CA . LEU A 1 211 ? -7.684 -10.021 21.295 1.00 84.00 211 LEU A CA 1
ATOM 1591 C C . LEU A 1 211 ? -9.183 -9.721 21.260 1.00 84.00 211 LEU A C 1
ATOM 1593 O O . LEU A 1 211 ? -9.989 -10.581 21.610 1.00 84.00 211 LEU A O 1
ATOM 1597 N N . MET A 1 212 ? -9.561 -8.493 20.911 1.00 87.44 212 MET A N 1
ATOM 1598 C CA . MET A 1 212 ? -10.944 -8.030 20.931 1.00 87.44 212 MET A CA 1
ATOM 1599 C C . MET A 1 212 ? -11.131 -6.861 19.968 1.00 87.44 212 MET A C 1
ATOM 1601 O O . MET A 1 212 ? -10.172 -6.366 19.382 1.00 87.44 212 MET A O 1
ATOM 1605 N N . MET A 1 213 ? -12.376 -6.418 19.821 1.00 90.19 213 MET A N 1
ATOM 1606 C CA . MET A 1 213 ? -12.699 -5.299 18.951 1.00 90.19 213 MET A CA 1
ATOM 1607 C C . MET A 1 213 ? -12.146 -3.985 19.511 1.00 90.19 213 MET A C 1
ATOM 1609 O O . MET A 1 213 ? -12.292 -3.675 20.697 1.00 90.19 213 MET A O 1
ATOM 1613 N N . GLU A 1 214 ? -11.532 -3.202 18.638 1.00 94.88 214 GLU A N 1
ATOM 1614 C CA . GLU A 1 214 ? -10.925 -1.913 18.939 1.00 94.88 214 GLU A CA 1
ATOM 1615 C C . GLU A 1 214 ? -11.637 -0.813 18.159 1.00 94.88 214 GLU A C 1
ATOM 1617 O O . GLU A 1 214 ? -12.162 -1.036 17.070 1.00 94.88 214 GLU A O 1
ATOM 1622 N N . SER A 1 215 ? -11.672 0.384 18.734 1.00 95.75 215 SER A N 1
ATOM 1623 C CA . SER A 1 215 ? -12.082 1.597 18.049 1.00 95.75 215 SER A CA 1
ATOM 1624 C C . SER A 1 215 ? -10.827 2.329 17.601 1.00 95.75 215 SER A C 1
ATOM 1626 O O . SER A 1 215 ? -9.939 2.622 18.408 1.00 95.75 215 SER A O 1
ATOM 1628 N N . VAL A 1 216 ? -10.784 2.659 16.319 1.00 97.50 216 VAL A N 1
ATOM 1629 C CA . VAL A 1 216 ? -9.739 3.476 15.706 1.00 97.50 216 VAL A CA 1
ATOM 1630 C C . VAL A 1 216 ? -10.373 4.682 15.029 1.00 97.50 216 VAL A C 1
ATOM 1632 O O . VAL A 1 216 ? -11.519 4.623 14.586 1.00 97.50 216 VAL A O 1
ATOM 1635 N N . TYR A 1 217 ? -9.643 5.787 14.965 1.00 97.81 217 TYR A N 1
ATOM 1636 C CA . TYR A 1 217 ? -9.962 6.897 14.080 1.00 97.81 217 TYR A CA 1
ATOM 1637 C C . TYR A 1 217 ? -9.135 6.745 12.804 1.00 97.81 217 TYR A C 1
ATOM 1639 O O . TYR A 1 217 ? -7.906 6.657 12.885 1.00 97.81 217 TYR A O 1
ATOM 1647 N N . CYS A 1 218 ? -9.810 6.707 11.659 1.00 97.38 218 CYS A N 1
ATOM 1648 C CA . CYS A 1 218 ? -9.201 6.638 10.338 1.00 97.38 218 CYS A CA 1
ATOM 1649 C C . CYS A 1 218 ? -9.296 8.001 9.660 1.00 97.38 218 CYS A C 1
ATOM 1651 O O . CYS A 1 218 ? -10.387 8.566 9.556 1.00 97.38 218 CYS A O 1
ATOM 1653 N N . ASP A 1 219 ? -8.163 8.515 9.194 1.00 95.44 219 ASP A N 1
ATOM 1654 C CA . ASP A 1 219 ? -8.082 9.713 8.370 1.00 95.44 219 ASP A CA 1
ATOM 1655 C C . ASP A 1 219 ? -7.771 9.320 6.924 1.00 95.44 219 ASP A C 1
ATOM 1657 O O . ASP A 1 219 ? -6.612 9.267 6.520 1.00 95.44 219 ASP A O 1
ATOM 1661 N N . PHE A 1 220 ? -8.814 9.045 6.139 1.00 92.56 220 PHE A N 1
ATOM 1662 C CA . PHE A 1 220 ? -8.678 8.662 4.731 1.00 92.56 220 PHE A CA 1
ATOM 1663 C C . PHE A 1 220 ? -8.325 9.837 3.811 1.00 92.56 220 PHE A C 1
ATOM 1665 O O . PHE A 1 220 ? -8.193 9.643 2.611 1.00 92.56 220 PHE A O 1
ATOM 1672 N N . SER A 1 221 ? -8.103 11.041 4.359 1.00 91.12 221 SER A 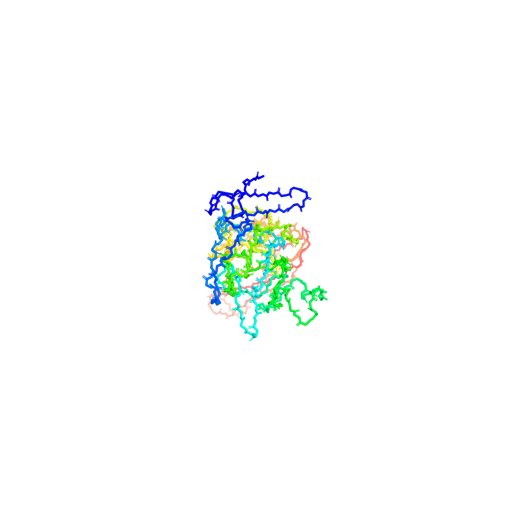N 1
ATOM 1673 C CA . SER A 1 221 ? -7.397 12.100 3.624 1.00 91.12 221 SER A CA 1
ATOM 1674 C C . SER A 1 221 ? -5.910 11.840 3.436 1.00 91.12 221 SER A C 1
ATOM 1676 O O . SER A 1 221 ? -5.231 12.520 2.665 1.00 91.12 221 SER A O 1
ATOM 1678 N N . LYS A 1 222 ? -5.405 10.817 4.117 1.00 92.38 222 LYS A N 1
ATOM 1679 C CA . LYS A 1 222 ? -4.017 10.402 4.107 1.00 92.38 222 LYS A CA 1
ATOM 1680 C C . LYS A 1 222 ? -3.891 9.001 3.527 1.00 92.38 222 LYS A C 1
ATOM 1682 O O . LYS A 1 222 ? -4.810 8.192 3.624 1.00 92.38 222 LYS A O 1
ATOM 1687 N N . LEU A 1 223 ? -2.730 8.708 2.963 1.00 91.62 223 LEU A N 1
ATOM 1688 C CA . LEU A 1 223 ? -2.347 7.366 2.554 1.00 91.62 223 LEU A CA 1
ATOM 1689 C C . LEU A 1 223 ? -1.861 6.546 3.760 1.00 91.62 223 LEU A C 1
ATOM 1691 O O . LEU A 1 223 ? -1.401 7.124 4.748 1.00 91.62 223 LEU A O 1
ATOM 1695 N N . PRO A 1 224 ? -1.893 5.201 3.686 1.00 91.94 224 PRO A N 1
ATOM 1696 C CA . PRO A 1 224 ? -1.570 4.333 4.822 1.00 91.94 224 PRO A CA 1
ATOM 1697 C C . PRO A 1 224 ? -0.201 4.562 5.473 1.00 91.94 224 PRO A C 1
ATOM 1699 O O . PRO A 1 224 ? -0.033 4.363 6.674 1.00 91.94 224 PRO A O 1
ATOM 1702 N N . HIS A 1 225 ? 0.785 4.999 4.690 1.00 89.88 225 HIS A N 1
ATOM 1703 C CA . HIS A 1 225 ? 2.146 5.267 5.156 1.00 89.88 225 HIS A CA 1
ATOM 1704 C C . HIS A 1 225 ? 2.313 6.654 5.804 1.00 89.88 225 HIS A C 1
ATOM 1706 O O . HIS A 1 225 ? 3.371 6.950 6.365 1.00 89.88 225 HIS A O 1
ATOM 1712 N N . GLU A 1 226 ? 1.304 7.522 5.730 1.00 92.50 226 GLU A N 1
ATOM 1713 C CA . GLU A 1 226 ? 1.365 8.873 6.274 1.00 92.50 226 GLU A CA 1
ATOM 1714 C C . GLU A 1 226 ? 0.992 8.912 7.763 1.00 92.50 226 GLU A C 1
ATOM 1716 O O . GLU A 1 226 ? 0.095 8.226 8.261 1.00 92.50 226 GLU A O 1
ATOM 1721 N N . SER A 1 227 ? 1.674 9.781 8.511 1.00 94.94 227 SER A N 1
ATOM 1722 C CA . SER A 1 227 ? 1.431 9.920 9.948 1.00 94.94 227 SER A CA 1
ATOM 1723 C C . SER A 1 227 ? 0.004 10.397 10.265 1.00 94.94 227 SER A C 1
ATOM 1725 O O . SER A 1 227 ? -0.511 11.374 9.708 1.00 94.94 227 SER A O 1
ATOM 1727 N N . GLY A 1 228 ? -0.637 9.718 11.217 1.00 94.06 228 GLY A N 1
ATOM 1728 C CA . GLY A 1 228 ? -2.008 10.014 11.627 1.00 94.06 228 GLY A CA 1
ATOM 1729 C C . GLY A 1 228 ? -3.088 9.458 10.698 1.00 94.06 228 GLY A C 1
ATOM 1730 O O . GLY A 1 228 ? -4.246 9.794 10.914 1.00 94.06 228 GLY A O 1
ATOM 1731 N N . PHE A 1 229 ? -2.740 8.611 9.720 1.00 96.06 229 PHE A N 1
ATOM 1732 C CA . PHE A 1 229 ? -3.710 7.822 8.951 1.00 96.06 229 PHE A CA 1
ATOM 1733 C C . PHE A 1 229 ? -4.614 6.975 9.862 1.00 96.06 229 PHE A C 1
ATOM 1735 O O . PHE A 1 229 ? -5.828 6.925 9.681 1.00 96.06 229 PHE A O 1
ATOM 1742 N N . GLN A 1 230 ? -4.026 6.368 10.895 1.00 97.69 230 GLN A N 1
ATOM 1743 C CA . GLN A 1 230 ? -4.740 5.629 11.930 1.00 97.69 230 GLN A CA 1
ATOM 1744 C C . GLN A 1 230 ? -4.333 6.127 13.315 1.00 97.69 230 GLN A C 1
ATOM 1746 O O . GLN A 1 230 ? -3.148 6.230 13.632 1.00 97.69 230 GLN A O 1
ATOM 1751 N N . SER A 1 231 ? -5.325 6.379 14.165 1.00 97.25 231 SER A N 1
ATOM 1752 C CA . SER A 1 231 ? -5.129 6.654 15.590 1.00 97.25 231 SER A CA 1
ATOM 1753 C C . SER A 1 231 ? -5.933 5.667 16.424 1.00 97.25 231 SER A C 1
ATOM 1755 O O . SER A 1 231 ? -7.141 5.532 16.242 1.00 97.25 231 SER A O 1
ATOM 1757 N N . TRP A 1 232 ? -5.274 4.974 17.352 1.00 96.06 232 TRP A N 1
ATOM 1758 C CA . TRP A 1 232 ? -5.967 4.094 18.291 1.00 96.06 232 TRP A CA 1
ATOM 1759 C C . TRP A 1 232 ? -6.750 4.917 19.316 1.00 96.06 232 TRP A C 1
ATOM 1761 O O . TRP A 1 232 ? -6.221 5.878 19.877 1.00 96.06 232 TRP A O 1
ATOM 1771 N N . VAL A 1 233 ? -8.007 4.544 19.556 1.00 95.75 233 VAL A N 1
ATOM 1772 C CA . VAL A 1 233 ? -8.912 5.274 20.457 1.00 95.75 233 VAL A CA 1
ATOM 1773 C C . VAL A 1 233 ? -9.162 4.474 21.730 1.00 95.75 233 VAL A C 1
ATOM 1775 O O . VAL A 1 233 ? -9.130 5.032 22.825 1.00 95.75 233 VAL A O 1
ATOM 1778 N N . GLY A 1 234 ? -9.417 3.171 21.605 1.00 92.56 234 GLY A N 1
ATOM 1779 C CA . GLY A 1 234 ? -9.735 2.322 22.748 1.00 92.56 234 GLY A CA 1
ATOM 1780 C C . GLY A 1 234 ? -10.291 0.960 22.356 1.00 92.56 234 GLY A C 1
ATOM 1781 O O . GLY A 1 234 ? -10.431 0.643 21.181 1.00 92.56 234 GLY A O 1
ATOM 1782 N N . PHE A 1 235 ? -10.669 0.163 23.351 1.00 91.12 235 PHE A N 1
ATOM 1783 C CA . PHE A 1 235 ? -11.407 -1.082 23.130 1.00 91.12 235 PHE A CA 1
ATOM 1784 C C . PHE A 1 235 ? -12.910 -0.823 23.016 1.00 91.12 235 PHE A C 1
ATOM 1786 O O . PHE A 1 235 ? -13.461 0.009 23.741 1.00 91.12 235 PHE A O 1
ATOM 1793 N N . VAL A 1 236 ? -13.587 -1.576 22.148 1.00 86.19 236 VAL A N 1
ATOM 1794 C CA . VAL A 1 236 ? -15.049 -1.568 22.052 1.00 86.19 236 VAL A CA 1
ATOM 1795 C C . VAL A 1 236 ? -15.612 -2.738 22.851 1.00 86.19 236 VAL A C 1
ATOM 1797 O O . VAL A 1 236 ? -15.500 -3.899 22.462 1.00 86.19 236 VAL A O 1
ATOM 1800 N N . ASP A 1 237 ? -16.272 -2.426 23.963 1.00 80.25 237 ASP A N 1
ATOM 1801 C CA . ASP A 1 237 ? -17.001 -3.412 24.762 1.00 80.25 237 ASP A CA 1
ATOM 1802 C C . ASP A 1 237 ? -18.434 -3.568 24.226 1.00 80.25 237 ASP A C 1
ATOM 1804 O O . ASP A 1 237 ? -19.352 -2.830 24.601 1.00 80.25 237 ASP A O 1
ATOM 1808 N N . ILE A 1 238 ? -18.636 -4.523 23.311 1.00 69.12 238 ILE A N 1
ATOM 1809 C CA . ILE A 1 238 ? -19.971 -4.828 22.785 1.00 69.12 238 ILE A CA 1
ATOM 1810 C C . ILE A 1 238 ? -20.744 -5.667 23.805 1.00 69.12 238 ILE A C 1
ATOM 1812 O O . ILE A 1 238 ? -20.643 -6.895 23.860 1.00 69.12 238 ILE A O 1
ATOM 1816 N N . LYS A 1 239 ? -21.613 -5.012 24.575 1.00 70.81 239 LYS A N 1
ATOM 1817 C CA . LYS A 1 239 ? -22.596 -5.690 25.428 1.00 70.81 239 LYS A CA 1
ATOM 1818 C C . LYS A 1 239 ? -23.970 -5.634 24.775 1.00 70.81 239 LYS A C 1
ATOM 1820 O O . LYS A 1 239 ? -24.638 -4.611 24.826 1.00 70.81 239 LYS A O 1
ATOM 1825 N N . SER A 1 240 ? -24.431 -6.761 24.234 1.00 67.81 240 SER A N 1
ATOM 1826 C CA . SER A 1 240 ? -25.754 -6.881 23.592 1.00 67.81 240 SER A CA 1
ATOM 1827 C C . SER A 1 240 ? -26.944 -6.573 24.513 1.00 67.81 240 SER A C 1
ATOM 1829 O O . SER A 1 240 ? -28.012 -6.199 24.046 1.00 67.81 240 SER A O 1
ATOM 1831 N N . SER A 1 241 ? -26.773 -6.727 25.828 1.00 78.12 241 SER A N 1
ATOM 1832 C CA . SER A 1 241 ? -27.767 -6.368 26.843 1.00 78.12 241 SER A CA 1
ATOM 1833 C C . SER A 1 241 ? -27.038 -6.038 28.148 1.00 78.12 241 SER A C 1
ATOM 1835 O O . SER A 1 241 ? -26.839 -6.938 28.975 1.00 78.12 241 SER A O 1
ATOM 1837 N N . PRO A 1 242 ? -26.564 -4.794 28.339 1.00 81.75 242 PRO A N 1
ATOM 1838 C CA . PRO A 1 242 ? -25.876 -4.415 29.565 1.00 81.75 242 PRO A CA 1
ATOM 1839 C C . PRO A 1 242 ? -26.808 -4.570 30.773 1.00 81.75 242 PRO A C 1
ATOM 1841 O O . PRO A 1 242 ? -28.001 -4.279 30.714 1.00 81.75 242 PRO A O 1
ATOM 1844 N N . THR A 1 243 ? -26.269 -5.064 31.886 1.00 89.62 243 THR A N 1
ATOM 1845 C CA . THR A 1 243 ? -27.004 -5.186 33.149 1.00 89.62 243 THR A CA 1
ATOM 1846 C C . THR A 1 243 ? -26.086 -4.789 34.286 1.00 89.62 243 THR A C 1
ATOM 1848 O O . THR A 1 243 ? -25.168 -5.530 34.631 1.00 89.62 243 THR A O 1
ATOM 1851 N N . TYR A 1 244 ? -26.319 -3.608 34.844 1.00 91.94 244 TYR A N 1
ATOM 1852 C CA . TYR A 1 244 ? -25.588 -3.096 35.995 1.00 91.94 244 TYR A CA 1
ATOM 1853 C C . TYR A 1 244 ? -26.453 -2.088 36.738 1.00 91.94 244 TYR A C 1
ATOM 1855 O O . TYR A 1 244 ? -27.289 -1.399 36.150 1.00 91.94 244 TYR A O 1
ATOM 1863 N N . PHE A 1 245 ? -26.246 -2.005 38.044 1.00 94.81 245 PHE A N 1
ATOM 1864 C CA . PHE A 1 245 ? -26.984 -1.097 38.901 1.00 94.81 245 PHE A CA 1
ATOM 1865 C C . PHE A 1 245 ? -26.076 -0.534 39.991 1.00 94.81 245 PHE A C 1
ATOM 1867 O O . PHE A 1 245 ? -25.081 -1.150 40.370 1.00 94.81 245 PHE A O 1
ATOM 1874 N N . TYR A 1 246 ? -26.455 0.626 40.511 1.00 95.44 246 TYR A N 1
ATOM 1875 C CA . TYR A 1 246 ? -25.895 1.203 41.722 1.00 95.44 246 TYR A CA 1
ATOM 1876 C C . TYR A 1 246 ? -27.050 1.782 42.532 1.00 95.44 246 TYR A C 1
ATOM 1878 O O . TYR A 1 246 ? -27.720 2.726 42.111 1.00 95.44 246 TYR A O 1
ATOM 1886 N N . VAL A 1 247 ? -27.311 1.164 43.678 1.00 94.50 247 VAL A N 1
ATOM 1887 C CA . VAL A 1 247 ? -28.390 1.534 44.593 1.00 94.50 247 VAL A CA 1
ATOM 1888 C C . VAL A 1 247 ? -27.787 1.923 45.934 1.00 94.50 247 VAL A C 1
ATOM 1890 O O . VAL A 1 247 ? -26.774 1.364 46.354 1.00 94.50 247 VAL A O 1
ATOM 1893 N N . ARG A 1 248 ? -28.392 2.904 46.599 1.00 92.69 248 ARG A N 1
ATOM 1894 C CA . ARG A 1 248 ? -27.904 3.442 47.867 1.00 92.69 248 ARG A CA 1
ATOM 1895 C C . ARG A 1 248 ? -29.004 3.401 48.911 1.00 92.69 248 ARG A C 1
ATOM 1897 O O . ARG A 1 248 ? -30.144 3.778 48.640 1.00 92.69 248 ARG A O 1
ATOM 1904 N N . LYS A 1 249 ? -28.614 2.990 50.116 1.00 88.50 249 LYS A N 1
ATOM 1905 C CA . LYS A 1 249 ? -29.433 3.108 51.315 1.00 88.50 249 LYS A CA 1
ATOM 1906 C C . LYS A 1 249 ? -29.051 4.365 52.096 1.00 88.50 249 LYS A C 1
ATOM 1908 O O . LYS A 1 249 ? -27.862 4.624 52.267 1.00 88.50 249 LYS A O 1
ATOM 1913 N N . LEU A 1 250 ? -30.035 5.147 52.531 1.00 84.19 250 LEU A N 1
ATOM 1914 C CA . LEU A 1 250 ? -29.824 6.435 53.207 1.00 84.19 250 LEU A CA 1
ATOM 1915 C C . LEU A 1 250 ? -30.173 6.424 54.693 1.00 84.19 250 LEU A C 1
ATOM 1917 O O . LEU A 1 250 ? -29.567 7.165 55.464 1.00 84.19 250 LEU A O 1
ATOM 1921 N N . TYR A 1 251 ? -31.151 5.615 55.095 1.00 78.69 251 TYR A N 1
ATOM 1922 C CA . TYR A 1 251 ? -31.668 5.633 56.459 1.00 78.69 251 TYR A CA 1
ATOM 1923 C C . TYR A 1 251 ? -31.160 4.445 57.277 1.00 78.69 251 TYR A C 1
ATOM 1925 O O . TYR A 1 251 ? -31.128 3.307 56.807 1.00 78.69 251 TYR A O 1
ATOM 1933 N N . ASN A 1 252 ? -30.819 4.720 58.538 1.00 65.62 252 ASN A N 1
ATOM 1934 C CA . ASN A 1 252 ? -30.183 3.781 59.472 1.00 65.62 252 ASN A CA 1
ATOM 1935 C C . ASN A 1 252 ? -31.165 2.796 60.137 1.00 65.62 252 ASN A C 1
ATOM 1937 O O . ASN A 1 252 ? -30.819 2.180 61.144 1.00 65.62 252 ASN A O 1
ATOM 1941 N N . TYR A 1 253 ? -32.399 2.678 59.638 1.00 65.12 253 TYR A N 1
ATOM 1942 C CA . TYR A 1 253 ? -33.401 1.804 60.240 1.00 65.12 253 TYR A CA 1
ATOM 1943 C C . TYR A 1 253 ? -33.490 0.475 59.491 1.00 65.12 253 TYR A C 1
ATOM 1945 O O . TYR A 1 253 ? -33.894 0.418 58.327 1.00 65.12 253 TYR A O 1
ATOM 1953 N N . PHE A 1 254 ? -33.130 -0.600 60.188 1.00 67.00 254 PHE A N 1
ATOM 1954 C CA . PHE A 1 254 ? -33.300 -1.974 59.735 1.00 67.00 254 PHE A CA 1
ATOM 1955 C C . PHE A 1 254 ? -34.406 -2.603 60.571 1.00 67.00 254 PHE A C 1
ATOM 1957 O O . PHE A 1 254 ? -34.221 -2.885 61.750 1.00 67.00 254 PHE A O 1
ATOM 1964 N N . ALA A 1 255 ? -35.584 -2.763 59.973 1.00 55.94 255 ALA A N 1
ATOM 1965 C CA . ALA A 1 255 ? -36.765 -3.195 60.712 1.00 55.94 255 ALA A CA 1
ATOM 1966 C C . ALA A 1 255 ? -36.757 -4.701 61.025 1.00 55.94 255 ALA A C 1
ATOM 1968 O O . ALA A 1 255 ? -37.389 -5.123 61.991 1.00 55.94 255 ALA A O 1
ATOM 1969 N N . GLN A 1 256 ? -36.106 -5.523 60.189 1.00 72.94 256 GLN A N 1
ATOM 1970 C CA . GLN A 1 256 ? -36.247 -6.981 60.225 1.00 72.94 256 GLN A CA 1
ATOM 1971 C C . GLN A 1 256 ? -34.959 -7.700 59.799 1.00 72.94 256 GLN A C 1
ATOM 1973 O O . GLN A 1 256 ? -34.416 -7.450 58.721 1.00 72.94 256 GLN A O 1
ATOM 1978 N N . LEU A 1 257 ? -34.493 -8.629 60.638 1.00 79.56 257 LEU A N 1
ATOM 1979 C CA . LEU A 1 257 ? -33.393 -9.540 60.311 1.00 79.56 257 LEU A CA 1
ATOM 1980 C C . LEU A 1 257 ? -33.820 -10.532 59.222 1.00 79.56 257 LEU A C 1
ATOM 1982 O O . LEU A 1 257 ? -34.992 -10.893 59.123 1.00 79.56 257 LEU A O 1
ATOM 1986 N N . ASN A 1 258 ? -32.858 -11.001 58.428 1.00 81.19 258 ASN A N 1
ATOM 1987 C CA . ASN A 1 258 ? -33.043 -11.968 57.341 1.00 81.19 258 ASN A CA 1
ATOM 1988 C C . ASN A 1 258 ? -34.043 -11.530 56.254 1.00 81.19 258 ASN A C 1
ATOM 1990 O O . ASN A 1 258 ? -34.589 -12.371 55.542 1.00 81.19 258 ASN A O 1
ATOM 1994 N N . THR A 1 259 ? -34.266 -10.222 56.097 1.00 86.94 259 THR A N 1
ATOM 1995 C CA . THR A 1 259 ? -35.082 -9.665 55.009 1.00 86.94 259 THR A CA 1
ATOM 1996 C C . THR A 1 259 ? -34.213 -8.943 53.978 1.00 86.94 259 THR A C 1
ATOM 1998 O O . THR A 1 259 ? -33.245 -8.280 54.368 1.00 86.94 259 THR A O 1
ATOM 2001 N N . PRO A 1 260 ? -34.512 -9.075 52.669 1.00 89.06 260 PRO A N 1
ATOM 2002 C CA . PRO A 1 260 ? -33.812 -8.330 51.629 1.00 89.06 260 PRO A CA 1
ATOM 2003 C C . PRO A 1 260 ? -33.817 -6.822 51.900 1.00 89.06 260 PRO A C 1
ATOM 2005 O O . PRO A 1 260 ? -34.847 -6.256 52.259 1.00 89.06 260 PRO A O 1
ATOM 2008 N N . ILE A 1 261 ? -32.668 -6.171 51.731 1.00 89.56 261 ILE A N 1
ATOM 2009 C CA . ILE A 1 261 ? -32.480 -4.753 52.048 1.00 89.56 261 ILE A CA 1
ATOM 2010 C C . ILE A 1 261 ? -33.062 -3.881 50.926 1.00 89.56 261 ILE A C 1
ATOM 2012 O O . ILE A 1 261 ? -32.503 -3.885 49.829 1.00 89.56 261 ILE A O 1
ATOM 2016 N N . PRO A 1 262 ? -34.114 -3.079 51.177 1.00 90.94 262 PRO A N 1
ATOM 2017 C CA . PRO A 1 262 ? -34.586 -2.100 50.209 1.00 90.94 262 PRO A CA 1
ATOM 2018 C C . PRO A 1 262 ? -33.675 -0.866 50.182 1.00 90.94 262 PRO A C 1
ATOM 2020 O O . PRO A 1 262 ? -33.046 -0.507 51.190 1.00 90.94 262 PRO A O 1
ATOM 2023 N N . PHE A 1 263 ? -33.658 -0.191 49.035 1.00 91.62 263 PHE A N 1
ATOM 2024 C CA . PHE A 1 263 ? -32.821 0.972 48.751 1.00 91.62 263 PHE A CA 1
ATOM 2025 C C . PHE A 1 263 ? -33.679 2.171 48.354 1.00 91.62 263 PHE A C 1
ATOM 2027 O O . PHE A 1 263 ? -34.543 2.063 47.486 1.00 91.62 263 PHE A O 1
ATOM 2034 N N . GLU A 1 264 ? -33.424 3.329 48.962 1.00 92.38 264 GLU A N 1
ATOM 2035 C CA . GLU A 1 264 ? -34.214 4.538 48.710 1.00 92.38 264 GLU A CA 1
ATOM 2036 C C . GLU A 1 264 ? -33.734 5.318 47.481 1.00 92.38 264 GLU A C 1
ATOM 2038 O O . GLU A 1 264 ? -34.472 6.137 46.941 1.00 92.38 264 GLU A O 1
ATOM 2043 N N . THR A 1 265 ? -32.496 5.094 47.030 1.00 92.75 265 THR A N 1
ATOM 2044 C CA . THR A 1 265 ? -31.943 5.772 45.852 1.00 92.75 265 THR A CA 1
ATOM 2045 C C . THR A 1 265 ? -31.436 4.767 44.829 1.00 92.75 265 THR A C 1
ATOM 2047 O O . THR A 1 265 ? -30.601 3.918 45.138 1.00 92.75 265 THR A O 1
ATOM 2050 N N . GLU A 1 266 ? -31.890 4.918 43.589 1.00 93.44 266 GLU A N 1
ATOM 2051 C CA . GLU A 1 266 ? -31.359 4.230 42.415 1.00 93.44 266 GLU A CA 1
ATOM 2052 C C . GLU A 1 266 ? -30.535 5.228 41.596 1.00 93.44 266 GLU A C 1
ATOM 2054 O O . GLU A 1 266 ? -31.084 6.127 40.967 1.00 93.44 266 GLU A O 1
ATOM 2059 N N . MET A 1 267 ? -29.208 5.108 41.646 1.00 93.56 267 MET A N 1
ATOM 2060 C CA . MET A 1 267 ? -28.300 6.001 40.915 1.00 93.56 267 MET A CA 1
ATOM 2061 C C . MET A 1 267 ? -28.201 5.593 39.441 1.00 93.56 267 MET A C 1
ATOM 2063 O O . MET A 1 267 ? -28.118 6.442 38.560 1.00 93.56 267 MET A O 1
ATOM 2067 N N . VAL A 1 268 ? -28.199 4.283 39.178 1.00 94.81 268 VAL A N 1
ATOM 2068 C CA . VAL A 1 268 ? -28.300 3.694 37.837 1.00 94.81 268 VAL A CA 1
ATOM 2069 C C . VAL A 1 268 ? -28.864 2.277 37.944 1.00 94.81 268 VAL A C 1
ATOM 2071 O O . VAL A 1 268 ? -28.601 1.587 38.929 1.00 94.81 268 VAL A O 1
ATOM 2074 N N . ASN A 1 269 ? -29.623 1.827 36.942 1.00 93.31 269 ASN A N 1
ATOM 2075 C CA . ASN A 1 269 ? -30.174 0.468 36.866 1.00 93.31 269 ASN A CA 1
ATOM 2076 C C . ASN A 1 269 ? -30.448 0.067 35.409 1.00 93.31 269 ASN A C 1
ATOM 2078 O O . ASN A 1 269 ? -31.587 -0.072 34.951 1.00 93.31 269 ASN A O 1
ATOM 2082 N N . VAL A 1 270 ? -29.370 -0.081 34.643 1.00 91.69 270 VAL A N 1
ATOM 2083 C CA . VAL A 1 270 ? -29.450 -0.500 33.243 1.00 91.69 270 VAL A CA 1
ATOM 2084 C C . VAL A 1 270 ? -29.834 -1.977 33.185 1.00 91.69 270 VAL A C 1
ATOM 2086 O O . VAL A 1 270 ? -29.288 -2.807 33.911 1.00 91.69 270 VAL A O 1
ATOM 2089 N N . GLY A 1 271 ? -30.813 -2.300 32.341 1.00 88.69 271 GLY A N 1
ATOM 2090 C CA . GLY A 1 271 ? -31.424 -3.629 32.269 1.00 88.69 271 GLY A CA 1
ATOM 2091 C C . GLY A 1 271 ? -32.531 -3.875 33.302 1.00 88.69 271 GLY A C 1
ATOM 2092 O O . GLY A 1 271 ? -33.168 -4.921 33.236 1.00 88.69 271 GLY A O 1
ATOM 2093 N N . ARG A 1 272 ? -32.790 -2.926 34.224 1.00 92.69 272 ARG A N 1
ATOM 2094 C CA . ARG A 1 272 ? -33.886 -2.965 35.220 1.00 92.69 272 ARG A CA 1
ATOM 2095 C C . ARG A 1 272 ? -33.971 -4.278 36.009 1.00 92.69 272 ARG A C 1
ATOM 2097 O O . ARG A 1 272 ? -35.052 -4.742 36.364 1.00 92.69 272 ARG A O 1
ATOM 2104 N N . ALA A 1 273 ? -32.817 -4.885 36.265 1.00 94.00 273 ALA A N 1
ATOM 2105 C CA . ALA A 1 273 ? -32.720 -6.176 36.933 1.00 94.00 273 ALA A CA 1
ATOM 2106 C C . ALA A 1 273 ? -32.750 -6.047 38.464 1.00 94.00 273 ALA A C 1
ATOM 2108 O O . ALA A 1 273 ? -33.127 -7.000 39.140 1.00 94.00 273 ALA A O 1
ATOM 2109 N N . MET A 1 274 ? -32.374 -4.888 39.019 1.00 95.75 274 MET A N 1
ATOM 2110 C CA . MET A 1 274 ? -32.506 -4.592 40.448 1.00 95.75 274 MET A CA 1
ATOM 2111 C C . MET A 1 274 ? -33.870 -3.960 40.733 1.00 95.75 274 MET A C 1
ATOM 2113 O O . MET A 1 274 ? -34.234 -2.969 40.112 1.00 95.75 274 MET A O 1
ATOM 2117 N N . ASN A 1 275 ? -34.613 -4.493 41.697 1.00 95.56 275 ASN A N 1
ATOM 2118 C CA . ASN A 1 275 ? -35.807 -3.854 42.231 1.00 95.56 275 ASN A CA 1
ATOM 2119 C C . ASN A 1 275 ? -35.457 -3.203 43.577 1.00 95.56 275 ASN A C 1
ATOM 2121 O O . ASN A 1 275 ? -35.329 -3.886 44.592 1.00 95.56 275 ASN A O 1
ATOM 2125 N N . SER A 1 276 ? -35.308 -1.877 43.581 1.00 92.81 276 SER A N 1
ATOM 2126 C CA . SER A 1 276 ? -34.892 -1.095 44.754 1.00 92.81 276 SER A CA 1
ATOM 2127 C C . SER A 1 276 ? -35.885 -1.166 45.918 1.00 92.81 276 SER A C 1
ATOM 2129 O O . SER A 1 276 ? -35.464 -1.219 47.071 1.00 92.81 276 SER A O 1
ATOM 2131 N N . THR A 1 277 ? -37.189 -1.259 45.640 1.00 92.06 277 THR A N 1
ATOM 2132 C CA . THR A 1 277 ? -38.242 -1.363 46.666 1.00 92.06 277 THR A CA 1
ATOM 2133 C C . THR A 1 277 ? -38.207 -2.693 47.414 1.00 92.06 277 THR A C 1
ATOM 2135 O O . THR A 1 277 ? -38.488 -2.735 48.606 1.00 92.06 277 THR A O 1
ATOM 2138 N N . THR A 1 278 ? -37.870 -3.782 46.725 1.00 92.25 278 THR A N 1
ATOM 2139 C CA . THR A 1 278 ? -37.790 -5.124 47.328 1.00 92.25 278 THR A CA 1
ATOM 2140 C C . THR A 1 278 ? -36.375 -5.507 47.750 1.00 92.25 278 THR A C 1
ATOM 2142 O O . THR A 1 278 ? -36.220 -6.463 48.497 1.00 92.25 278 THR A O 1
ATOM 2145 N N . GLY A 1 279 ? -35.344 -4.808 47.265 1.00 91.88 279 GLY A N 1
ATOM 2146 C CA . GLY A 1 279 ? -33.945 -5.176 47.490 1.00 91.88 279 GLY A CA 1
ATOM 2147 C C . GLY A 1 279 ? -33.472 -6.392 46.689 1.00 91.88 279 GLY A C 1
ATOM 2148 O O . GLY A 1 279 ? -32.433 -6.970 47.012 1.00 91.88 279 GLY A O 1
ATOM 2149 N N . ILE A 1 280 ? -34.245 -6.818 45.682 1.00 94.19 280 ILE A N 1
ATOM 2150 C CA . ILE A 1 280 ? -34.015 -8.065 44.949 1.00 94.19 280 ILE A CA 1
ATOM 2151 C C . ILE A 1 280 ? -33.536 -7.773 43.530 1.00 94.19 280 ILE A C 1
ATOM 2153 O O . ILE A 1 280 ? -34.222 -7.129 42.738 1.00 94.19 280 ILE A O 1
ATOM 2157 N N . PHE A 1 281 ? -32.385 -8.336 43.183 1.00 95.25 281 PHE A N 1
ATOM 2158 C CA . PHE A 1 281 ? -31.924 -8.473 41.810 1.00 95.25 281 PHE A CA 1
ATOM 2159 C C . PHE A 1 281 ? -32.470 -9.764 41.193 1.00 95.25 281 PHE A C 1
ATOM 2161 O O . PHE A 1 281 ? -32.382 -10.829 41.804 1.00 95.25 281 PHE A O 1
ATOM 2168 N N . THR A 1 282 ? -32.988 -9.688 39.970 1.00 95.06 282 THR A N 1
ATOM 2169 C CA . THR A 1 282 ? -33.415 -10.846 39.174 1.00 95.06 282 THR A CA 1
ATOM 2170 C C . THR A 1 282 ? -32.538 -10.945 37.936 1.00 95.06 282 THR A C 1
ATOM 2172 O O . THR A 1 282 ? -32.541 -10.041 37.104 1.00 95.06 282 THR A O 1
ATOM 2175 N N . ALA A 1 283 ? -31.781 -12.035 37.805 1.00 92.75 283 ALA A N 1
ATOM 2176 C CA . ALA A 1 283 ? -30.851 -12.210 36.695 1.00 92.75 283 ALA A CA 1
ATOM 2177 C C . ALA A 1 283 ? -31.602 -12.238 35.347 1.00 92.75 283 ALA A C 1
ATOM 2179 O O . ALA A 1 283 ? -32.399 -13.149 35.113 1.00 92.75 283 ALA A O 1
ATOM 2180 N N . PRO A 1 284 ? -31.355 -11.287 34.428 1.00 91.62 284 PRO A N 1
ATOM 2181 C CA . PRO A 1 284 ? -32.075 -11.248 33.154 1.00 91.62 284 PRO A CA 1
ATOM 2182 C C . PRO A 1 284 ? -31.635 -12.361 32.193 1.00 91.62 284 PRO A C 1
ATOM 2184 O O . PRO A 1 284 ? -32.375 -12.722 31.277 1.00 91.62 284 PRO A O 1
ATOM 2187 N N . ARG A 1 285 ? -30.437 -12.924 32.398 1.00 90.62 285 ARG A N 1
ATOM 2188 C CA . ARG A 1 285 ? -29.872 -14.020 31.606 1.00 90.62 285 ARG A CA 1
ATOM 2189 C C . ARG A 1 285 ? -28.989 -14.915 32.466 1.00 90.62 285 ARG A C 1
ATOM 2191 O O . ARG A 1 285 ? -28.610 -14.549 33.573 1.00 90.62 285 ARG A O 1
ATOM 2198 N N . THR A 1 286 ? -28.649 -16.081 31.935 1.00 91.94 286 THR A N 1
ATOM 2199 C CA . THR A 1 286 ? -27.652 -16.948 32.560 1.00 91.94 286 THR A CA 1
ATOM 2200 C C . THR A 1 286 ? -26.253 -16.367 32.351 1.00 91.94 286 THR A C 1
ATOM 2202 O O . THR A 1 286 ? -25.912 -15.984 31.232 1.00 91.94 286 THR A O 1
ATOM 2205 N N . GLY A 1 287 ? -25.444 -16.278 33.408 1.00 90.25 287 GLY A N 1
ATOM 2206 C CA . GLY A 1 287 ? -24.068 -15.787 33.318 1.00 90.25 287 GLY A CA 1
ATOM 2207 C C . GLY A 1 287 ? -23.396 -15.534 34.667 1.00 90.25 287 GLY A C 1
ATOM 2208 O O . GLY A 1 287 ? -23.968 -15.789 35.728 1.00 90.25 287 GLY A O 1
ATOM 2209 N N . LYS A 1 288 ? -22.168 -15.007 34.606 1.00 90.12 288 LYS A N 1
ATOM 2210 C CA . LYS A 1 288 ? -21.409 -14.537 35.772 1.00 90.12 288 LYS A CA 1
ATOM 2211 C C . LYS A 1 288 ? -21.743 -13.082 36.072 1.00 90.12 288 LYS A C 1
ATOM 2213 O O . LYS A 1 288 ? -21.664 -12.230 35.189 1.00 90.12 288 LYS A O 1
ATOM 2218 N N . TYR A 1 289 ? -22.067 -12.809 37.328 1.00 90.75 289 TYR A N 1
ATOM 2219 C CA . TYR A 1 289 ? -22.393 -11.479 37.828 1.00 90.75 289 TYR A CA 1
ATOM 2220 C C . TYR A 1 289 ? -21.465 -11.114 38.981 1.00 90.75 289 TYR A C 1
ATOM 2222 O O . TYR A 1 289 ? -21.248 -11.926 39.879 1.00 90.75 289 TYR A O 1
ATOM 2230 N N . PHE A 1 290 ? -20.937 -9.892 38.959 1.00 92.81 290 PHE A N 1
ATOM 2231 C CA . PHE A 1 290 ? -20.179 -9.315 40.064 1.00 92.81 290 PHE A CA 1
ATOM 2232 C C . PHE A 1 290 ? -21.086 -8.408 40.892 1.00 92.81 290 PHE A C 1
ATOM 2234 O O . PHE A 1 290 ? -21.777 -7.545 40.350 1.00 92.81 290 PHE A O 1
ATOM 2241 N N . PHE A 1 291 ? -21.046 -8.588 42.206 1.00 93.06 291 PHE A N 1
ATOM 2242 C CA . PHE A 1 291 ? -21.775 -7.778 43.166 1.00 93.06 291 PHE A CA 1
ATOM 2243 C C . PHE A 1 291 ? -20.817 -7.236 44.218 1.00 93.06 291 PHE A C 1
ATOM 2245 O O . PHE A 1 291 ? -19.942 -7.954 44.705 1.00 93.06 291 PHE A O 1
ATOM 2252 N N . SER A 1 292 ? -21.025 -5.983 44.612 1.00 93.81 292 SER A N 1
ATOM 2253 C CA . SER A 1 292 ? -20.306 -5.355 45.714 1.00 93.81 292 SER A CA 1
ATOM 2254 C C . SER A 1 292 ? -21.276 -4.552 46.569 1.00 93.81 292 SER A C 1
ATOM 2256 O O . SER A 1 292 ? -22.095 -3.799 46.047 1.00 93.81 292 SER A O 1
ATOM 2258 N N . ALA A 1 293 ? -21.175 -4.730 47.881 1.00 92.56 293 ALA A N 1
ATOM 2259 C CA . ALA A 1 293 ? -21.856 -3.929 48.881 1.00 92.56 293 ALA A CA 1
ATOM 2260 C C . ALA A 1 293 ? -20.832 -3.437 49.903 1.00 92.56 293 ALA A C 1
ATOM 2262 O O . ALA A 1 293 ? -19.977 -4.199 50.354 1.00 92.56 293 ALA A O 1
ATOM 2263 N N . SER A 1 294 ? -20.932 -2.173 50.285 1.00 92.75 294 SER A N 1
ATOM 2264 C CA . SER A 1 294 ? -20.097 -1.571 51.316 1.00 92.75 294 SER A CA 1
ATOM 2265 C C . SER A 1 294 ? -20.896 -0.544 52.101 1.00 92.75 294 SER A C 1
ATOM 2267 O O . SER A 1 294 ? -21.904 -0.015 51.627 1.00 92.75 294 SER A O 1
ATOM 2269 N N . GLY A 1 295 ? -20.462 -0.285 53.327 1.00 90.50 295 GLY A N 1
ATOM 2270 C CA . GLY A 1 295 ? -21.107 0.703 54.171 1.00 90.50 295 GLY A CA 1
ATOM 2271 C C . GLY A 1 295 ? -20.517 0.765 55.566 1.00 90.50 295 GLY A C 1
ATOM 2272 O O . GLY A 1 295 ? -19.493 0.149 55.876 1.00 90.50 295 GLY A O 1
ATOM 2273 N N . ASN A 1 296 ? -21.205 1.520 56.412 1.00 88.50 296 ASN A N 1
ATOM 2274 C CA . ASN A 1 296 ? -20.858 1.714 57.806 1.00 88.50 296 ASN A CA 1
ATOM 2275 C C . ASN A 1 296 ? -21.988 1.167 58.677 1.00 88.50 296 ASN A C 1
ATOM 2277 O O . ASN A 1 296 ? -23.164 1.301 58.348 1.00 88.50 296 ASN A O 1
ATOM 2281 N N . THR A 1 297 ? -21.619 0.581 59.804 1.00 86.69 297 THR A N 1
ATOM 2282 C CA . THR A 1 297 ? -22.530 0.160 60.862 1.00 86.69 297 THR A CA 1
ATOM 2283 C C . THR A 1 297 ? -22.151 0.878 62.153 1.00 86.69 297 THR A C 1
ATOM 2285 O O . THR A 1 297 ? -20.968 1.090 62.432 1.00 86.69 297 THR A O 1
ATOM 2288 N N . ASN A 1 298 ? -23.154 1.313 62.912 1.00 87.81 298 ASN A N 1
ATOM 2289 C CA . ASN A 1 298 ? -22.960 2.001 64.182 1.00 87.81 298 ASN A CA 1
ATOM 2290 C C . ASN A 1 298 ? -23.225 1.020 65.323 1.00 87.81 298 ASN A C 1
ATOM 2292 O O . ASN A 1 298 ? -24.358 0.572 65.499 1.00 87.81 298 ASN A O 1
ATOM 2296 N N . PHE A 1 299 ? -22.191 0.706 66.095 1.00 87.88 299 PHE A N 1
ATOM 2297 C CA . PHE A 1 299 ? -22.316 -0.134 67.274 1.00 87.88 299 PHE A CA 1
ATOM 2298 C C . PHE A 1 299 ? -22.556 0.736 68.509 1.00 87.88 299 PHE A C 1
ATOM 2300 O O . PHE A 1 299 ? -21.792 1.675 68.750 1.00 87.88 299 PHE A O 1
ATOM 2307 N N . PRO A 1 300 ? -23.595 0.450 69.311 1.00 89.75 300 PRO A N 1
ATOM 2308 C CA . PRO A 1 300 ? -23.766 1.099 70.601 1.00 89.75 300 PRO A CA 1
ATOM 2309 C C . PRO A 1 300 ? -22.684 0.642 71.589 1.00 89.75 300 PRO A C 1
ATOM 2311 O O . PRO A 1 300 ? -22.042 -0.393 71.403 1.00 89.75 300 PRO A O 1
ATOM 2314 N N . ALA A 1 301 ? -22.509 1.412 72.665 1.00 91.44 301 ALA A N 1
ATOM 2315 C CA . ALA A 1 301 ? -21.674 0.993 73.784 1.00 91.44 301 ALA A CA 1
ATOM 2316 C C . ALA A 1 301 ? -22.202 -0.329 74.368 1.00 91.44 301 ALA A C 1
ATOM 2318 O O . ALA A 1 301 ? -23.403 -0.466 74.608 1.00 91.44 301 ALA A O 1
ATOM 2319 N N . SER A 1 302 ? -21.311 -1.290 74.601 1.00 89.62 302 SER A N 1
ATOM 2320 C CA . SER A 1 302 ? -21.668 -2.623 75.085 1.00 89.62 302 SER A CA 1
ATOM 2321 C C . SER A 1 302 ? -20.572 -3.208 75.969 1.00 89.62 302 SER A C 1
ATOM 2323 O O . SER A 1 302 ? -19.382 -3.034 75.712 1.00 89.62 302 SER A O 1
ATOM 2325 N N . SER A 1 303 ? -20.984 -3.941 77.004 1.00 90.81 303 SER A N 1
ATOM 2326 C CA . SER A 1 303 ? -20.106 -4.718 77.891 1.00 90.81 303 SER A CA 1
ATOM 2327 C C . SER A 1 303 ? -19.813 -6.131 77.369 1.00 90.81 303 SER A C 1
ATOM 2329 O O . SER A 1 303 ? -19.167 -6.922 78.052 1.00 90.81 303 SER A O 1
ATOM 2331 N N . TYR A 1 304 ? -20.275 -6.455 76.164 1.00 91.25 304 TYR A N 1
ATOM 2332 C CA . TYR A 1 304 ? -20.024 -7.709 75.457 1.00 91.25 304 TYR A CA 1
ATOM 2333 C C . TYR A 1 304 ? -19.862 -7.440 73.959 1.00 91.25 304 TYR A C 1
ATOM 2335 O O . TYR A 1 304 ? -20.346 -6.429 73.445 1.00 91.25 304 TYR A O 1
ATOM 2343 N N . THR A 1 305 ? -19.169 -8.335 73.255 1.00 91.31 305 THR A N 1
ATOM 2344 C CA . THR A 1 305 ? -18.957 -8.207 71.810 1.00 91.31 305 THR A CA 1
ATOM 2345 C C . THR A 1 305 ? -20.288 -8.251 71.071 1.00 91.31 305 THR A C 1
ATOM 2347 O O . THR A 1 305 ? -21.024 -9.236 71.144 1.00 91.31 305 THR A O 1
ATOM 2350 N N . LEU A 1 306 ? -20.582 -7.183 70.338 1.00 90.06 306 LEU A N 1
ATOM 2351 C CA . LEU A 1 306 ? -21.685 -7.125 69.393 1.00 90.06 306 LEU A CA 1
ATOM 2352 C C . LEU A 1 306 ? -21.185 -7.558 68.019 1.00 90.06 306 LEU A C 1
ATOM 2354 O O . LEU A 1 306 ? -20.079 -7.198 67.618 1.00 90.06 306 LEU A O 1
ATOM 2358 N N . LEU A 1 307 ? -22.016 -8.304 67.298 1.00 89.50 307 LEU A N 1
ATOM 2359 C CA . LEU A 1 307 ? -21.733 -8.767 65.944 1.00 89.50 307 LEU A CA 1
ATOM 2360 C C . LEU A 1 307 ? -22.723 -8.126 64.975 1.00 89.50 307 LEU A C 1
ATOM 2362 O O . LEU A 1 307 ? -23.894 -7.945 65.304 1.00 89.50 307 LEU A O 1
ATOM 2366 N N . PHE A 1 308 ? -22.244 -7.812 63.780 1.00 88.19 308 PHE A N 1
ATOM 2367 C CA . PHE A 1 308 ? -23.058 -7.400 62.650 1.00 88.19 308 PHE A CA 1
ATOM 2368 C C . PHE A 1 308 ? -22.662 -8.230 61.441 1.00 88.19 308 PHE A C 1
ATOM 2370 O O . PHE A 1 308 ? -21.505 -8.200 61.010 1.00 88.19 308 PHE A O 1
ATOM 2377 N N . ASP A 1 309 ? -23.644 -8.921 60.877 1.00 89.62 309 ASP A N 1
ATOM 2378 C CA . ASP A 1 309 ? -23.471 -9.741 59.692 1.00 89.62 309 ASP A CA 1
ATOM 2379 C C . ASP A 1 309 ? -24.283 -9.157 58.539 1.00 89.62 309 ASP A C 1
ATOM 2381 O O . ASP A 1 309 ? -25.501 -8.998 58.632 1.00 89.62 309 ASP A O 1
ATOM 2385 N N . ILE A 1 310 ? -23.624 -8.914 57.408 1.00 90.81 310 ILE A N 1
ATOM 2386 C CA . ILE A 1 310 ? -24.303 -8.753 56.123 1.00 90.81 310 ILE A CA 1
ATOM 2387 C C . ILE A 1 310 ? -24.112 -10.033 55.321 1.00 90.81 310 ILE A C 1
ATOM 2389 O O . ILE A 1 310 ? -22.990 -10.459 55.043 1.00 90.81 310 ILE A O 1
ATOM 2393 N N . SER A 1 311 ? -25.222 -10.667 54.963 1.00 91.56 311 SER A N 1
ATOM 2394 C CA . SER A 1 311 ? -25.228 -11.922 54.223 1.00 91.56 311 SER A CA 1
ATOM 2395 C C . SER A 1 311 ? -25.828 -11.742 52.837 1.00 91.56 311 SER A C 1
ATOM 2397 O O . SER A 1 311 ? -26.763 -10.970 52.619 1.00 91.56 311 SER A O 1
ATOM 2399 N N . LEU A 1 312 ? -25.263 -12.483 51.897 1.00 91.25 312 LEU A N 1
ATOM 2400 C CA . LEU A 1 312 ? -25.658 -12.565 50.508 1.00 91.25 312 LEU A CA 1
ATOM 2401 C C . LEU A 1 312 ? -26.581 -13.755 50.319 1.00 91.25 312 LEU A C 1
ATOM 2403 O O . LEU A 1 312 ? -26.177 -14.879 50.601 1.00 91.25 312 LEU A O 1
ATOM 2407 N N . TYR A 1 313 ? -27.778 -13.534 49.793 1.00 90.44 313 TYR A N 1
ATOM 2408 C CA . TYR A 1 313 ? -28.751 -14.593 49.569 1.00 90.44 313 TYR A CA 1
ATOM 2409 C C . TYR A 1 313 ? -28.949 -14.849 48.077 1.00 90.44 313 TYR A C 1
ATOM 2411 O O . TYR A 1 313 ? -29.309 -13.951 47.316 1.00 90.44 313 TYR A O 1
ATOM 2419 N N . LYS A 1 314 ? -28.764 -16.107 47.668 1.00 89.62 314 LYS A N 1
ATOM 2420 C CA . LYS A 1 314 ? -29.100 -16.627 46.338 1.00 89.62 314 LYS A CA 1
ATOM 2421 C C . LYS A 1 314 ? -30.304 -17.548 46.478 1.00 89.62 314 LYS A C 1
ATOM 2423 O O . LYS A 1 314 ? -30.214 -18.590 47.123 1.00 89.62 314 LYS A O 1
ATOM 2428 N N . ASN A 1 315 ? -31.432 -17.163 45.884 1.00 85.56 315 ASN A N 1
ATOM 2429 C CA . ASN A 1 315 ? -32.694 -17.909 45.960 1.00 85.56 315 ASN A CA 1
ATOM 2430 C C . ASN A 1 315 ? -33.093 -18.317 47.399 1.00 85.56 315 ASN A C 1
ATOM 2432 O O . ASN A 1 315 ? -33.538 -19.435 47.632 1.00 85.56 315 ASN A O 1
ATOM 2436 N N . GLY A 1 316 ? -32.867 -17.427 48.373 1.00 81.38 316 GLY A N 1
ATOM 2437 C CA . GLY A 1 316 ? -33.174 -17.672 49.788 1.00 81.38 316 GLY A CA 1
ATOM 2438 C C . GLY A 1 316 ? -32.089 -18.395 50.596 1.00 81.38 316 GLY A C 1
ATOM 2439 O O . GLY A 1 316 ? -32.218 -18.478 51.813 1.00 81.38 316 GLY A O 1
ATOM 2440 N N . TYR A 1 317 ? -30.992 -18.845 49.979 1.00 85.75 317 TYR A N 1
ATOM 2441 C CA . TYR A 1 317 ? -29.865 -19.475 50.679 1.00 85.75 317 TYR A CA 1
ATOM 2442 C C . TYR A 1 317 ? -28.690 -18.509 50.828 1.00 85.75 317 TYR A C 1
ATOM 2444 O O . TYR A 1 317 ? -28.309 -17.860 49.852 1.00 85.75 317 TYR A O 1
ATOM 2452 N N . SER A 1 318 ? -28.097 -18.429 52.025 1.00 88.06 318 SER A N 1
ATOM 2453 C CA . SER A 1 318 ? -26.882 -17.634 52.231 1.00 88.06 318 SE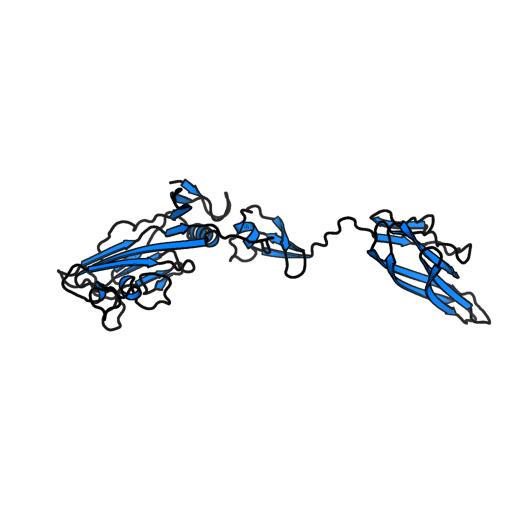R A CA 1
ATOM 2454 C C . SER A 1 318 ? -25.711 -18.260 51.470 1.00 88.06 318 SER A C 1
ATOM 2456 O O . SER A 1 318 ? -25.408 -19.438 51.652 1.00 88.06 318 SER A O 1
ATOM 2458 N N . VAL A 1 319 ? -25.069 -17.477 50.605 1.00 90.56 319 VAL A N 1
ATOM 2459 C CA . VAL A 1 319 ? -23.924 -17.892 49.772 1.00 90.56 319 VAL A CA 1
ATOM 2460 C C . VAL A 1 319 ? -22.632 -17.156 50.129 1.00 90.56 319 VAL A C 1
ATOM 2462 O O . VAL A 1 319 ? -21.584 -17.431 49.554 1.00 90.56 319 VAL A O 1
ATOM 2465 N N . GLY A 1 320 ? -22.693 -16.227 51.079 1.00 89.75 320 GLY A N 1
ATOM 2466 C CA . GLY A 1 320 ? -21.537 -15.500 51.583 1.00 89.75 320 GLY A CA 1
ATOM 2467 C C . GLY A 1 320 ? -21.950 -14.520 52.670 1.00 89.75 320 GLY A C 1
ATOM 2468 O O . GLY A 1 320 ? -23.034 -13.948 52.607 1.00 89.75 320 GLY A O 1
ATOM 2469 N N . THR A 1 321 ? -21.089 -14.313 53.658 1.00 91.31 321 THR A N 1
ATOM 2470 C CA . THR A 1 321 ? -21.351 -13.404 54.778 1.00 91.31 321 THR A CA 1
ATOM 2471 C C . THR A 1 321 ? -20.095 -12.600 55.070 1.00 91.31 321 THR A C 1
ATOM 2473 O O . THR A 1 321 ? -18.994 -13.144 55.067 1.00 91.31 321 THR A O 1
ATOM 2476 N N . SER A 1 322 ? -20.268 -11.308 55.332 1.00 92.12 322 SER A N 1
ATOM 2477 C CA . SER A 1 322 ? -19.240 -10.443 55.901 1.00 92.12 322 SER A CA 1
ATOM 2478 C C . SER A 1 322 ? -19.656 -10.077 57.318 1.00 92.12 322 SER A C 1
ATOM 2480 O O . SER A 1 322 ? -20.802 -9.678 57.539 1.00 92.12 322 SER A O 1
ATOM 2482 N N . ARG A 1 323 ? -18.735 -10.259 58.264 1.00 91.81 323 ARG A N 1
ATOM 2483 C CA . ARG A 1 323 ? -18.941 -10.020 59.692 1.00 91.81 323 ARG A CA 1
ATOM 2484 C C . ARG A 1 323 ? -18.037 -8.890 60.148 1.00 91.81 323 ARG A C 1
ATOM 2486 O O . ARG A 1 323 ? -16.855 -8.864 59.816 1.00 91.81 323 ARG A O 1
ATOM 2493 N N . THR A 1 324 ? -18.590 -7.999 60.952 1.00 91.62 324 THR A N 1
ATOM 2494 C CA . THR A 1 324 ? -17.827 -7.021 61.723 1.00 91.62 324 THR A CA 1
ATOM 2495 C C . THR A 1 324 ? -18.304 -7.055 63.165 1.00 91.62 324 THR A C 1
ATOM 2497 O O . THR A 1 324 ? -19.460 -7.385 63.441 1.00 91.62 324 THR A O 1
ATOM 2500 N N . ASP A 1 325 ? -17.406 -6.762 64.090 1.00 91.25 325 ASP A N 1
ATOM 2501 C CA . ASP A 1 325 ? -17.661 -6.837 65.515 1.00 91.25 325 ASP A CA 1
ATOM 2502 C C . ASP A 1 325 ? -17.175 -5.583 66.244 1.00 91.25 325 ASP A C 1
ATOM 2504 O O . ASP A 1 325 ? -16.320 -4.818 65.777 1.00 91.25 325 ASP A O 1
ATOM 2508 N N . SER A 1 326 ? -17.770 -5.341 67.408 1.00 90.69 326 SER A N 1
ATOM 2509 C CA . SER A 1 326 ? -17.350 -4.262 68.286 1.00 90.69 326 SER A CA 1
ATOM 2510 C C . SER A 1 326 ? -17.525 -4.630 69.751 1.00 90.69 326 SER A C 1
ATOM 2512 O O . SER A 1 326 ? -18.584 -5.090 70.176 1.00 90.69 326 SER A O 1
ATOM 2514 N N . TYR A 1 327 ? -16.479 -4.366 70.528 1.00 91.81 327 TYR A N 1
ATOM 2515 C CA . TYR A 1 327 ? -16.494 -4.342 71.984 1.00 91.81 327 TYR A CA 1
ATOM 2516 C C . TYR A 1 327 ? -15.943 -2.983 72.423 1.00 91.81 327 TYR A C 1
ATOM 2518 O O . TYR A 1 327 ? -14.750 -2.713 72.275 1.00 91.81 327 TYR A O 1
ATOM 2526 N N . SER A 1 328 ? -16.826 -2.088 72.869 1.00 89.38 328 SER A N 1
ATOM 2527 C CA . SER A 1 328 ? -16.477 -0.703 73.194 1.00 89.38 328 SER A CA 1
ATOM 2528 C C . SER A 1 328 ? -17.400 -0.141 74.269 1.00 89.38 328 SER A C 1
ATOM 2530 O O . SER A 1 328 ? -18.614 -0.334 74.224 1.00 89.38 328 SER A O 1
ATOM 2532 N N . SER A 1 329 ? -16.829 0.616 75.206 1.00 88.38 329 SER A N 1
ATOM 2533 C CA . SER A 1 329 ? -17.569 1.377 76.222 1.00 88.38 329 SER A CA 1
ATOM 2534 C C . SER A 1 329 ? -18.207 2.662 75.676 1.00 88.38 329 SER A C 1
ATOM 2536 O O . SER A 1 329 ? -18.960 3.324 76.387 1.00 88.38 329 SER A O 1
ATOM 2538 N N . SER A 1 330 ? -17.940 3.011 74.416 1.00 91.44 330 SER A N 1
ATOM 2539 C CA . SER A 1 330 ? -18.560 4.120 73.687 1.00 91.44 330 SER A CA 1
ATOM 2540 C C . SER A 1 330 ? -19.096 3.657 72.333 1.00 91.44 330 SER A C 1
ATOM 2542 O O . SER A 1 330 ? -18.599 2.685 71.757 1.00 91.44 330 SER A O 1
ATOM 2544 N N . SER A 1 331 ? -20.107 4.356 71.809 1.00 89.00 331 SER A N 1
ATOM 2545 C CA . SER A 1 331 ? -20.607 4.090 70.460 1.00 89.00 331 SER A CA 1
ATOM 2546 C C . SER A 1 331 ? -19.505 4.297 69.427 1.00 89.00 331 SER A C 1
ATOM 2548 O O . SER A 1 331 ? -18.817 5.322 69.460 1.00 89.00 331 SER A O 1
ATOM 2550 N N . ASN A 1 332 ? -19.361 3.370 68.489 1.00 90.25 332 ASN A N 1
ATOM 2551 C CA . ASN A 1 332 ? -18.346 3.462 67.453 1.00 90.25 332 ASN A CA 1
ATOM 2552 C C . ASN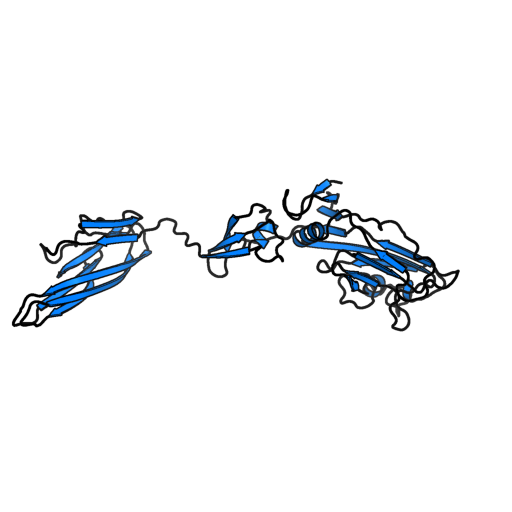 A 1 332 ? -18.852 2.973 66.095 1.00 90.25 332 ASN A C 1
ATOM 2554 O O . ASN A 1 332 ? -19.688 2.080 65.976 1.00 90.25 332 ASN A O 1
ATOM 2558 N N . LEU A 1 333 ? -18.294 3.570 65.045 1.00 90.38 333 LEU A N 1
ATOM 2559 C CA . LEU A 1 333 ? -18.567 3.185 63.670 1.00 90.38 333 LEU A CA 1
ATOM 2560 C C . LEU A 1 333 ? -17.587 2.100 63.231 1.00 90.38 333 LEU A C 1
ATOM 2562 O O . LEU A 1 333 ? -16.375 2.217 63.426 1.00 90.38 333 LEU A O 1
ATOM 2566 N N . LYS A 1 334 ? -18.116 1.066 62.588 1.00 90.81 334 LYS A N 1
ATOM 2567 C CA . LYS A 1 334 ? -17.342 0.039 61.892 1.00 90.81 334 LYS A CA 1
ATOM 2568 C C . LYS A 1 334 ? -17.728 0.034 60.424 1.00 90.81 334 LYS A C 1
ATOM 2570 O O . LYS A 1 334 ? -18.856 0.364 60.070 1.00 90.81 334 LYS A O 1
ATOM 2575 N N . THR A 1 335 ? -16.793 -0.322 59.560 1.00 92.00 335 THR A N 1
ATOM 2576 C CA . THR A 1 335 ? -17.056 -0.495 58.132 1.00 92.00 335 THR A CA 1
ATOM 2577 C C . THR A 1 335 ? -17.302 -1.964 57.824 1.00 92.00 335 THR A C 1
ATOM 2579 O O . THR A 1 335 ? -16.811 -2.855 58.521 1.00 92.00 335 THR A O 1
ATOM 2582 N N . PHE A 1 336 ? -18.069 -2.217 56.771 1.00 90.31 336 PHE A N 1
ATOM 2583 C CA . PHE A 1 336 ? -18.206 -3.540 56.183 1.00 90.31 336 PHE A CA 1
ATOM 2584 C C . PHE A 1 336 ? -18.053 -3.453 54.668 1.00 90.31 336 PHE A C 1
ATOM 2586 O O . PHE A 1 336 ? -18.377 -2.446 54.033 1.00 90.31 336 PHE A O 1
ATOM 2593 N N . THR A 1 337 ? -17.570 -4.543 54.088 1.00 92.88 337 THR A N 1
ATOM 2594 C CA . THR A 1 337 ? -17.536 -4.755 52.645 1.00 92.88 337 THR A CA 1
ATOM 2595 C C . THR A 1 337 ? -17.844 -6.216 52.360 1.00 92.88 337 THR A C 1
ATOM 2597 O O . THR A 1 337 ? -17.458 -7.105 53.124 1.00 92.88 337 THR A O 1
ATOM 2600 N N . LEU A 1 338 ? -18.574 -6.460 51.281 1.00 92.44 338 LEU A N 1
ATOM 2601 C CA . LEU A 1 338 ? -18.885 -7.784 50.778 1.00 92.44 338 LEU A CA 1
ATOM 2602 C C . LEU A 1 338 ? -18.853 -7.736 49.254 1.00 92.44 338 LEU A C 1
ATOM 2604 O O . LEU A 1 338 ? -19.567 -6.953 48.629 1.00 92.44 338 LEU A O 1
ATOM 2608 N N . GLN A 1 339 ? -18.022 -8.584 48.663 1.00 93.56 339 GLN A N 1
ATOM 2609 C CA . GLN A 1 339 ? -17.912 -8.748 47.220 1.00 93.56 339 GLN A CA 1
ATOM 2610 C C . GLN A 1 339 ? -18.131 -10.212 46.870 1.00 93.56 339 GLN A C 1
ATOM 2612 O O . GLN A 1 339 ? -17.691 -11.100 47.600 1.00 93.56 339 GLN A O 1
ATOM 2617 N N . ALA A 1 340 ? -18.822 -10.464 45.764 1.00 91.62 340 ALA A N 1
ATOM 2618 C CA . ALA A 1 340 ? -19.068 -11.815 45.290 1.00 91.62 340 ALA A CA 1
ATOM 2619 C C . ALA A 1 340 ? -19.182 -11.853 43.769 1.00 91.62 340 ALA A C 1
ATOM 2621 O O . ALA A 1 340 ? -19.787 -10.974 43.154 1.00 91.62 340 ALA A O 1
ATOM 2622 N N . ILE A 1 341 ? -18.643 -12.918 43.180 1.00 92.00 341 ILE A N 1
ATOM 2623 C CA . ILE A 1 341 ? -18.901 -13.301 41.794 1.00 92.00 341 ILE A CA 1
ATOM 2624 C C . ILE A 1 341 ? -19.797 -14.532 41.840 1.00 92.00 341 ILE A C 1
ATOM 2626 O O . ILE A 1 341 ? -19.427 -15.542 42.435 1.00 92.00 341 ILE A O 1
ATOM 2630 N N . LEU A 1 342 ? -20.980 -14.444 41.236 1.00 90.75 342 LEU A N 1
ATOM 2631 C CA . LEU A 1 342 ? -21.964 -15.520 41.235 1.00 90.75 342 LEU A CA 1
ATOM 2632 C C . LEU A 1 342 ? -22.306 -15.943 39.811 1.00 90.75 342 LEU A C 1
ATOM 2634 O O . LEU A 1 342 ? -22.634 -15.112 38.965 1.00 90.75 342 LEU A O 1
ATOM 2638 N N . ASP A 1 343 ? -22.314 -17.253 39.584 1.00 91.88 343 ASP A N 1
ATOM 2639 C CA . ASP A 1 343 ? -22.982 -17.861 38.438 1.00 91.88 343 ASP A CA 1
ATOM 2640 C C . ASP A 1 343 ? -24.495 -17.903 38.710 1.00 91.88 343 ASP A C 1
ATOM 2642 O O . ASP A 1 343 ? -24.958 -18.599 39.627 1.00 91.88 343 ASP A O 1
ATOM 2646 N N . LEU A 1 344 ? -25.269 -17.128 37.949 1.00 91.88 344 LEU A N 1
ATOM 2647 C CA . LEU A 1 344 ? -26.727 -17.049 38.053 1.00 91.88 344 LEU A CA 1
ATOM 2648 C C . LEU A 1 344 ? -27.370 -17.577 36.773 1.00 91.88 344 LEU A C 1
ATOM 2650 O O . LEU A 1 344 ? -26.936 -17.234 35.678 1.00 91.88 344 LEU A O 1
ATOM 2654 N N . ASN A 1 345 ? -28.430 -18.371 36.919 1.00 93.69 345 ASN A N 1
ATOM 2655 C CA . ASN A 1 345 ? -29.329 -18.702 35.816 1.00 93.69 345 ASN A CA 1
ATOM 2656 C C . ASN A 1 345 ? -30.343 -17.569 35.625 1.00 93.69 345 ASN A C 1
ATOM 2658 O O . ASN A 1 345 ? -30.640 -16.839 36.573 1.00 93.69 345 ASN A O 1
ATOM 2662 N N . LYS A 1 346 ? -30.909 -17.452 34.419 1.00 91.69 346 LYS A N 1
ATOM 2663 C CA . LYS A 1 346 ? -32.029 -16.538 34.153 1.00 91.69 346 LYS A CA 1
ATOM 2664 C C . LYS A 1 346 ? -33.129 -16.693 35.220 1.00 91.69 346 LYS A C 1
ATOM 2666 O O . LYS A 1 346 ? -33.420 -17.805 35.650 1.00 91.69 346 LYS A O 1
ATOM 2671 N N . GLU A 1 347 ? -33.701 -15.568 35.646 1.00 91.69 347 GLU A N 1
ATOM 2672 C CA . GLU A 1 347 ? -34.740 -15.434 36.681 1.00 91.69 347 GLU A CA 1
ATOM 2673 C C . GLU A 1 347 ? -34.317 -15.808 38.111 1.00 91.69 347 GLU A C 1
ATOM 2675 O O . GLU A 1 347 ? -35.108 -15.654 39.046 1.00 91.69 347 GLU A O 1
ATOM 2680 N N . MET A 1 348 ? -33.059 -16.209 38.337 1.00 91.81 348 MET A N 1
ATOM 2681 C CA . MET A 1 348 ? -32.564 -16.381 39.700 1.00 91.81 348 MET A CA 1
ATOM 2682 C C . MET A 1 348 ? -32.577 -15.055 40.456 1.00 91.81 348 MET A C 1
ATOM 2684 O O . MET A 1 348 ? -32.096 -14.028 39.969 1.00 91.81 348 MET A O 1
ATOM 2688 N N . LYS A 1 349 ? -33.103 -15.119 41.681 1.00 91.44 349 LYS A N 1
ATOM 2689 C CA . LYS A 1 349 ? -33.211 -13.985 42.593 1.00 91.44 349 LYS A CA 1
ATOM 2690 C C . LYS A 1 349 ? -32.020 -13.908 43.531 1.00 91.44 349 LYS A C 1
ATOM 2692 O O . LYS A 1 349 ? -31.511 -14.924 44.016 1.00 91.44 349 LYS A O 1
ATOM 2697 N N . PHE A 1 350 ? -31.634 -12.680 43.818 1.00 88.81 350 PHE A N 1
ATOM 2698 C CA . PHE A 1 350 ? -30.490 -12.335 44.635 1.00 88.81 350 PHE A CA 1
ATOM 2699 C C . PHE A 1 350 ? -30.814 -11.121 45.506 1.00 88.81 350 PHE A C 1
ATOM 2701 O O . PHE A 1 350 ? -31.493 -10.207 45.049 1.00 88.81 350 PHE A O 1
ATOM 2708 N N . GLY A 1 351 ? -30.301 -11.083 46.732 1.00 88.56 351 GLY A N 1
ATOM 2709 C CA . GLY A 1 351 ? -30.410 -9.911 47.598 1.00 88.56 351 GLY A CA 1
ATOM 2710 C C . GLY A 1 351 ? -29.465 -9.993 48.790 1.00 88.56 351 GLY A C 1
ATOM 2711 O O . GLY A 1 351 ? -28.916 -11.052 49.096 1.00 88.56 351 GLY A O 1
ATOM 2712 N N . TRP A 1 352 ? -29.285 -8.871 49.474 1.00 87.88 352 TRP A N 1
ATOM 2713 C CA . TRP A 1 352 ? -28.547 -8.808 50.734 1.00 87.88 352 TRP A CA 1
ATOM 2714 C C . TRP A 1 352 ? -29.520 -8.731 51.898 1.00 87.88 352 TRP A C 1
ATOM 2716 O O . TRP A 1 352 ? -30.546 -8.070 51.775 1.00 87.88 352 TRP A O 1
ATOM 2726 N N . ALA A 1 353 ? -29.180 -9.349 53.024 1.00 87.50 353 ALA A N 1
ATOM 2727 C CA . ALA A 1 353 ? -29.924 -9.204 54.268 1.00 87.50 353 ALA A CA 1
ATOM 2728 C C . ALA A 1 353 ? -28.974 -9.169 55.468 1.00 87.50 353 ALA A C 1
ATOM 2730 O O . ALA A 1 353 ? -27.913 -9.799 55.452 1.00 87.50 353 ALA A O 1
ATOM 2731 N N . PHE A 1 354 ? -29.371 -8.444 56.512 1.00 82.75 354 PHE A N 1
ATOM 2732 C CA . PHE A 1 354 ? -28.658 -8.446 57.788 1.00 82.75 354 PHE A CA 1
ATOM 2733 C C . PHE A 1 354 ? -29.056 -9.652 58.625 1.00 82.75 354 PHE A C 1
ATOM 2735 O O . PHE A 1 354 ? -30.205 -10.101 58.548 1.00 82.75 354 PHE A O 1
ATOM 2742 N N . ARG A 1 355 ? -28.113 -10.165 59.411 1.00 75.19 355 ARG A N 1
ATOM 2743 C CA . ARG A 1 355 ? -28.337 -11.279 60.329 1.00 75.19 355 ARG A CA 1
ATOM 2744 C C . ARG A 1 355 ? -28.035 -10.891 61.766 1.00 75.19 355 ARG A C 1
ATOM 2746 O O . ARG A 1 355 ? -27.088 -10.100 61.973 1.00 75.19 355 ARG A O 1
#

pLDDT: mean 92.54, std 5.87, range [55.94, 98.62]

Foldseek 3Di:
DDWDQLLFDVFADHTFDWDADPVQQKTFWDWDFQDKDWQPAFAAQQPRKDFTGTSDDLSRLLSLLLFFPWKKKKKKKKKFLFACDEPNDGSKFWAFSVRHTAQDRAEADPSDNAAPCLVVCNAPDSVDRAVRRVSHRDIDMTIYMYTNSVGDDTGMIGGHRQHDPSIIMIMGMGTIMGHHGDDDPDWAAFLSSVVSVPDQDWAWDWGQHPPAIFIWTADSSDDPPDPPRIDTDGGDDDDPADFDWDFAADDQDDPDFLAFDAGPDTPDGGNVQADRRRQKGFAQAFDKDKDKDKDKDKDAADQDKDKKKKFKDKQSDTPDIWMDIDHHNHIDMDMTMDIDIDGDHGRIMIGIGID

Sequence (355 aa):
MYWIDPDGLGIGDDPIYVFCNMATGSTAVPHDSESPTDVGHCAEPGCYSREVNYVASSRQMLALADLSAQCYQSIKYDCNYAPLELNGIDYAWWNDKNGVPQYFWAGSGNRTHICQCGIDGNCVDPAIKCNCDAAAPVQLSDDGVVTKKEILPITKLNFGRTQLETSSGVHTLGPFECSGQVVVDGMPSSCEDLWKTGHTLSGFYSVMGNLMMESVYCDFSKLPHESGFQSWVGFVDIKSSPTYFYVRKLYNYFAQLNTPIPFETEMVNVGRAMNSTTGIFTAPRTGKYFFSASGNTNFPASSYTLLFDISLYKNGYSVGTSRTDSYSSSSNLKTFTLQAILDLNKEMKFGWAFR

Secondary structure (DSSP, 8-state):
-EEE-SS-TTSSSPPEEEEEETTTTEEEE-BTT-S-EE--SB-STT-EEEE--BSS-HHHHHHHHHHEEEEEEEEEEEEES--SEETTEE--EEE-TTS-EE-B-SBT-SS--B-HHHHHT-SSSTT-SSGGGG--SS-EEEEEEE--TTTPSP-EEEE--B-STT-EEEEEE--EEEEEE----SS--SHHHHHHTT--S-EEEEEE-SSSEEEEEE-TTS-TTSTTSEEEEEE----SS--EEEEE--------TTSB---SEEEEEETS-EETTTTEEE-SSSEEEEEEEEEEEEEPP-SS-EEEEEEEEETTEEEEEEEEEE--SS-EEEEEEEEEEEEE-TT-EEEEEE-

Radius of gyration: 38.41 Å; chains: 1; bounding box: 72×35×114 Å

InterPro domains:
  IPR001073 C1q domain [PF00386] (255-347)
  IPR001073 C1q domain [PS50871] (238-355)
  IPR008983 Tumour necrosis factor-like domain superfamily [G3DSA:2.60.120.40] (237-350)
  IPR008983 Tumour necrosis factor-like domain superfamily [SSF49842] (244-346)
  IPR050822 Cerebellin Synaptic Organizer [PTHR22923] (7-346)

Organism: NCBI:txid1820382